Protein AF-0000000086695865 (afdb_homodimer)

Solvent-accessible surface area (backbone atoms only — not comparable to full-atom values): 10528 Å² total; per-residue (Å²): 129,73,59,60,43,76,74,34,72,34,52,22,27,66,36,76,32,46,61,89,58,38,18,45,33,31,34,35,37,28,64,86,77,70,44,40,31,42,37,26,24,34,70,85,82,55,47,76,77,41,79,44,76,54,49,65,85,55,58,77,39,72,76,44,74,34,32,34,35,36,54,62,100,72,42,30,40,33,38,40,31,80,35,53,64,40,31,50,55,43,47,53,47,52,55,59,67,43,106,130,73,58,60,42,76,76,34,70,34,52,23,28,64,36,76,30,48,62,90,57,40,18,46,32,31,35,34,36,28,65,87,76,69,43,39,30,42,39,26,23,35,72,86,81,55,46,74,76,42,79,45,75,54,49,67,85,54,57,78,38,72,78,44,74,34,33,34,36,36,54,62,100,74,39,30,40,33,38,40,30,81,34,53,66,39,31,50,53,42,47,53,47,52,55,59,66,42,107

Radius of gyration: 18.57 Å; Cα contacts (8 Å, |Δi|>4): 453; chains: 2; bounding box: 33×60×41 Å

Organism: Caligus rogercresseyi (NCBI:txid217165)

pLDDT: mean 90.99, std 7.27, range [54.03, 98.0]

Foldseek 3Di:
DPPDDDPDDDDDDDDDDDPVFAWDWDWDADPVVRWIWIWTATPPPRDTPDTGTQELPWDWDPPDLQKIWTDDPPDIDIGGHPDSVVSVVVVVVSVVSND/DPPDDDPDDDDDDDDDDDPVFAWDWDWDADPVVRWIWIWTATPPPRDTPDTGTQELPWDWDPPDLQKIWTDDPPDIDIGGHPDSVVSVVVVVVSVVSND

Structure (mmCIF, N/CA/C/O backbone):
data_AF-0000000086695865-model_v1
#
loop_
_entity.id
_entity.type
_entity.pdbx_description
1 polymer 'WH1 domain-containing protein'
#
loop_
_atom_site.group_PDB
_atom_site.id
_atom_site.type_symbol
_atom_site.label_atom_id
_atom_site.label_alt_id
_atom_site.label_comp_id
_atom_site.label_asym_id
_atom_site.label_entity_id
_atom_site.label_seq_id
_atom_site.pdbx_PDB_ins_code
_atom_site.Cartn_x
_atom_site.Cartn_y
_atom_site.Cartn_z
_atom_site.occupancy
_atom_site.B_iso_or_equiv
_atom_site.auth_seq_id
_atom_site.auth_comp_id
_atom_site.auth_asym_id
_atom_site.auth_atom_id
_atom_site.pdbx_PDB_model_num
ATOM 1 N N . LYS A 1 1 ? -4.125 27.969 23.422 1 54.03 1 LYS A N 1
ATOM 2 C CA . LYS A 1 1 ? -4.355 27.406 22.094 1 54.03 1 LYS A CA 1
ATOM 3 C C . LYS A 1 1 ? -3.471 26.188 21.859 1 54.03 1 LYS A C 1
ATOM 5 O O . LYS A 1 1 ? -2.299 26.172 22.234 1 54.03 1 LYS A O 1
ATOM 10 N N . ARG A 1 2 ? -4 24.984 21.484 1 77.19 2 ARG A N 1
ATOM 11 C CA . ARG A 1 2 ? -3.16 23.797 21.359 1 77.19 2 ARG A CA 1
ATOM 12 C C . ARG A 1 2 ? -2.111 24 20.266 1 77.19 2 ARG A C 1
ATOM 14 O O . ARG A 1 2 ? -2.424 24.469 19.172 1 77.19 2 ARG A O 1
ATOM 21 N N . PRO A 1 3 ? -1.003 23.844 20.625 1 89.75 3 PRO A N 1
ATOM 22 C CA . PRO A 1 3 ? 0.062 24.125 19.656 1 89.75 3 PRO A CA 1
ATOM 23 C C . PRO A 1 3 ? -0.103 23.328 18.359 1 89.75 3 PRO A C 1
ATOM 25 O O . PRO A 1 3 ? 0.404 23.734 17.312 1 89.75 3 PRO A O 1
ATOM 28 N N . GLU A 1 4 ? -0.875 22.297 18.422 1 93.12 4 GLU A N 1
ATOM 29 C CA . GLU A 1 4 ? -1.063 21.5 17.219 1 93.12 4 GLU A CA 1
ATOM 30 C C . GLU A 1 4 ? -2.543 21.375 16.859 1 93.12 4 GLU A C 1
ATOM 32 O O . GLU A 1 4 ? -3.369 21.094 17.734 1 93.12 4 GLU A O 1
ATOM 37 N N . GLN A 1 5 ? -2.898 21.703 15.594 1 96.06 5 GLN A N 1
ATOM 38 C CA . GLN A 1 5 ? -4.277 21.641 15.125 1 96.06 5 GLN A CA 1
ATOM 39 C C . GLN A 1 5 ? -4.406 20.75 13.898 1 96.06 5 GLN A C 1
ATOM 41 O O . GLN A 1 5 ? -3.572 20.812 12.992 1 96.06 5 GLN A O 1
ATOM 46 N N . SER A 1 6 ? -5.453 19.906 13.914 1 97 6 SER A N 1
ATOM 47 C CA . SER A 1 6 ? -5.777 19.125 12.719 1 97 6 SER A CA 1
ATOM 48 C C . SER A 1 6 ? -6.367 20.016 11.633 1 97 6 SER A C 1
ATOM 50 O O . SER A 1 6 ? -7.363 20.703 11.852 1 97 6 SER A O 1
ATOM 52 N N . ILE A 1 7 ? -5.793 19.953 10.477 1 97.25 7 ILE A N 1
ATOM 53 C CA . ILE A 1 7 ? -6.27 20.844 9.414 1 97.25 7 ILE A CA 1
ATOM 54 C C . ILE A 1 7 ? -6.988 20.031 8.344 1 97.25 7 ILE A C 1
ATOM 56 O O . ILE A 1 7 ? -7.613 20.594 7.441 1 97.25 7 ILE A O 1
ATOM 60 N N . ALA A 1 8 ? -6.844 18.75 8.344 1 97.69 8 ALA A N 1
ATOM 61 C CA . ALA A 1 8 ? -7.582 17.828 7.473 1 97.69 8 ALA A CA 1
ATOM 62 C C . ALA A 1 8 ? -7.668 16.438 8.094 1 97.69 8 ALA A C 1
ATOM 64 O O . ALA A 1 8 ? -6.785 16.047 8.859 1 97.69 8 ALA A O 1
ATOM 65 N N . SER A 1 9 ? -8.711 15.812 7.785 1 96.81 9 SER A N 1
ATOM 66 C CA . SER A 1 9 ? -8.945 14.453 8.258 1 96.81 9 SER A CA 1
ATOM 67 C C . SER A 1 9 ? -9.68 13.625 7.207 1 96.81 9 SER A C 1
ATOM 69 O O . SER A 1 9 ? -10.547 14.141 6.5 1 96.81 9 SER A O 1
ATOM 71 N N . ALA A 1 10 ? -9.273 12.383 7.168 1 96.5 10 ALA A N 1
ATOM 72 C CA . ALA A 1 10 ? -9.922 11.477 6.23 1 96.5 10 ALA A CA 1
ATOM 73 C C . ALA A 1 10 ? -9.797 10.031 6.688 1 96.5 10 ALA A C 1
ATOM 75 O O . ALA A 1 10 ? -8.953 9.711 7.531 1 96.5 10 ALA A O 1
ATOM 76 N N . ARG A 1 11 ? -10.711 9.234 6.156 1 92.69 11 ARG A N 1
ATOM 77 C CA . ARG A 1 11 ? -10.594 7.793 6.359 1 92.69 11 ARG A CA 1
ATOM 78 C C . ARG A 1 11 ? -9.797 7.145 5.238 1 92.69 11 ARG A C 1
ATOM 80 O O . ARG A 1 11 ? -10.078 7.363 4.059 1 92.69 11 ARG A O 1
ATOM 87 N N . ALA A 1 12 ? -8.727 6.34 5.676 1 93.75 12 ALA A N 1
ATOM 88 C CA . ALA A 1 12 ? -7.891 5.695 4.664 1 93.75 12 ALA A CA 1
ATOM 89 C C . ALA A 1 12 ? -7.215 4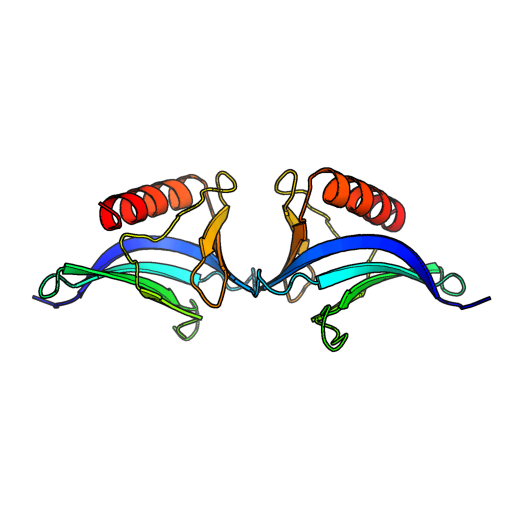.445 5.227 1 93.75 12 ALA A C 1
ATOM 91 O O . ALA A 1 12 ? -6.992 4.344 6.434 1 93.75 12 ALA A O 1
ATOM 92 N N . SER A 1 13 ? -6.965 3.42 4.348 1 91.31 13 SER A N 1
ATOM 93 C CA . SER A 1 13 ? -5.992 2.377 4.66 1 91.31 13 SER A CA 1
ATOM 94 C C . SER A 1 13 ? -4.566 2.875 4.465 1 91.31 13 SER A C 1
ATOM 96 O O . SER A 1 13 ? -4.266 3.541 3.471 1 91.31 13 SER A O 1
ATOM 98 N N . VAL A 1 14 ? -3.834 2.617 5.461 1 92 14 VAL A N 1
ATOM 99 C CA . VAL A 1 14 ? -2.461 3.109 5.434 1 92 14 VAL A CA 1
ATOM 100 C C . VAL A 1 14 ? -1.512 1.973 5.059 1 92 14 VAL A C 1
ATOM 102 O O . VAL A 1 14 ? -1.604 0.872 5.605 1 92 14 VAL A O 1
ATOM 105 N N . MET A 1 15 ? -0.659 2.316 4.059 1 89.12 15 MET A N 1
ATOM 106 C CA . MET A 1 15 ? 0.371 1.379 3.621 1 89.12 15 MET A CA 1
ATOM 107 C C . MET A 1 15 ? 1.763 1.979 3.795 1 89.12 15 MET A C 1
ATOM 109 O O . MET A 1 15 ? 1.969 3.164 3.533 1 89.12 15 MET A O 1
ATOM 113 N N . VAL A 1 16 ? 2.592 1.173 4.43 1 88.25 16 VAL A N 1
ATOM 114 C CA . VAL A 1 16 ? 4 1.543 4.527 1 88.25 16 VAL A CA 1
ATOM 115 C C . VAL A 1 16 ? 4.871 0.431 3.945 1 88.25 16 VAL A C 1
ATOM 117 O O . VAL A 1 16 ? 4.777 -0.724 4.367 1 88.25 16 VAL A O 1
ATOM 120 N N . TYR A 1 17 ? 5.629 0.804 2.947 1 86.38 17 TYR A N 1
ATOM 121 C CA . TYR A 1 17 ? 6.395 -0.254 2.297 1 86.38 17 TYR A CA 1
ATOM 122 C C . TYR A 1 17 ? 7.711 0.281 1.75 1 86.38 17 TYR A C 1
ATOM 124 O O . TYR A 1 17 ? 7.902 1.496 1.653 1 86.38 17 TYR A O 1
ATOM 132 N N . ASP A 1 18 ? 8.625 -0.613 1.563 1 80.75 18 ASP A N 1
ATOM 133 C CA . ASP A 1 18 ? 9.945 -0.279 1.034 1 80.75 18 ASP A CA 1
ATOM 134 C C . ASP A 1 18 ? 9.938 -0.269 -0.492 1 80.75 18 ASP A C 1
ATOM 136 O O . ASP A 1 18 ? 9.664 -1.294 -1.124 1 80.75 18 ASP A O 1
ATOM 140 N N . ASP A 1 19 ? 10.227 0.97 -1.047 1 71.81 19 ASP A N 1
ATOM 141 C CA . ASP A 1 19 ? 10.242 1.032 -2.506 1 71.81 19 ASP A CA 1
ATOM 142 C C . ASP A 1 19 ? 11.633 0.714 -3.053 1 71.81 19 ASP A C 1
ATOM 144 O O . ASP A 1 19 ? 11.773 0.324 -4.211 1 71.81 19 ASP A O 1
ATOM 148 N N . LEU A 1 20 ? 12.562 1.004 -2.242 1 70.5 20 LEU A N 1
ATOM 149 C CA . LEU A 1 20 ? 13.938 0.824 -2.705 1 70.5 20 LEU A CA 1
ATOM 150 C C . LEU A 1 20 ? 14.266 -0.657 -2.869 1 70.5 20 LEU A C 1
ATOM 152 O O . LEU A 1 20 ? 15.141 -1.019 -3.654 1 70.5 20 LEU A O 1
ATOM 156 N N . ASN A 1 21 ? 13.469 -1.347 -2.111 1 74.44 21 ASN A N 1
ATOM 157 C CA . ASN A 1 21 ? 13.734 -2.775 -2.225 1 74.44 21 ASN A CA 1
ATOM 158 C C . ASN A 1 21 ? 12.547 -3.523 -2.822 1 74.44 21 ASN A C 1
ATOM 160 O O . ASN A 1 21 ? 11.875 -4.293 -2.129 1 74.44 21 ASN A O 1
ATOM 164 N N . ARG A 1 22 ? 12.422 -3.133 -4.082 1 72.81 22 ARG A N 1
ATOM 165 C CA . ARG A 1 22 ? 11.367 -3.875 -4.77 1 72.81 22 ARG A CA 1
ATOM 166 C C . ARG A 1 22 ? 11.641 -5.375 -4.719 1 72.81 22 ARG A C 1
ATOM 168 O O . ARG A 1 22 ? 12.789 -5.805 -4.629 1 72.81 22 ARG A O 1
ATOM 175 N N . LYS A 1 23 ? 10.492 -6.102 -4.754 1 81.12 23 LYS A N 1
ATOM 176 C CA . LYS A 1 23 ? 10.539 -7.555 -4.633 1 81.12 23 LYS A CA 1
ATOM 177 C C . LYS A 1 23 ? 10.32 -8.227 -5.988 1 81.12 23 LYS A C 1
ATOM 179 O O . LYS A 1 23 ? 9.727 -7.633 -6.891 1 81.12 23 LYS A O 1
ATOM 184 N N . TRP A 1 24 ? 10.875 -9.414 -6.082 1 90.75 24 TRP A N 1
ATOM 185 C CA . TRP A 1 24 ? 10.406 -10.289 -7.148 1 90.75 24 TRP A CA 1
ATOM 186 C C . TRP A 1 24 ? 9.133 -11.023 -6.727 1 90.75 24 TRP A C 1
ATOM 188 O O . TRP A 1 24 ? 9.109 -11.68 -5.68 1 90.75 24 TRP A O 1
ATOM 198 N N . VAL A 1 25 ? 8.117 -10.789 -7.484 1 97.25 25 VAL A N 1
ATOM 199 C CA . VAL A 1 25 ? 6.867 -11.484 -7.199 1 97.25 25 VAL A CA 1
ATOM 200 C C . VAL A 1 25 ? 6.586 -12.516 -8.289 1 97.25 25 VAL A C 1
ATOM 202 O O . VAL A 1 25 ? 6.766 -12.242 -9.477 1 97.25 25 VAL A O 1
ATOM 205 N N . HIS A 1 26 ? 6.219 -13.711 -7.793 1 97.25 26 HIS A N 1
ATOM 206 C CA . HIS A 1 26 ? 5.934 -14.82 -8.695 1 97.25 26 HIS A CA 1
ATOM 207 C C . HIS A 1 26 ? 4.535 -15.383 -8.461 1 97.25 26 HIS A C 1
ATOM 209 O O . HIS A 1 26 ? 4.008 -15.289 -7.348 1 97.25 26 HIS A O 1
ATOM 215 N N . ILE A 1 27 ? 4.055 -15.844 -9.547 1 98 27 ILE A N 1
ATOM 216 C CA . ILE A 1 27 ? 2.918 -16.75 -9.422 1 98 27 ILE A CA 1
ATOM 217 C C . ILE A 1 27 ? 3.377 -18.188 -9.664 1 98 27 ILE A C 1
ATOM 219 O O . ILE A 1 27 ? 3.939 -18.5 -10.719 1 98 27 ILE A O 1
ATOM 223 N N . TYR A 1 28 ? 3.121 -19 -8.641 1 97.69 28 TYR A N 1
ATOM 224 C CA . TYR A 1 28 ? 3.51 -20.406 -8.758 1 97.69 28 TYR A CA 1
ATOM 225 C C . TYR A 1 28 ? 2.291 -21.297 -8.969 1 97.69 28 TYR A C 1
ATOM 227 O O . TYR A 1 28 ? 1.242 -21.078 -8.359 1 97.69 28 TYR A O 1
ATOM 235 N N . HIS A 1 29 ? 2.473 -22.297 -9.797 1 97.5 29 HIS A N 1
ATOM 236 C CA . HIS A 1 29 ? 1.479 -23.328 -10.039 1 97.5 29 HIS A CA 1
ATOM 237 C C . HIS A 1 29 ? 1.969 -24.688 -9.547 1 97.5 29 HIS A C 1
ATOM 239 O O . HIS A 1 29 ? 3.068 -25.125 -9.898 1 97.5 29 HIS A O 1
ATOM 245 N N . HIS A 1 30 ? 1.219 -25.25 -8.695 1 96.69 30 HIS A N 1
ATOM 246 C CA . HIS A 1 30 ? 1.44 -26.625 -8.281 1 96.69 30 HIS A CA 1
ATOM 247 C C . HIS A 1 30 ? 0.597 -27.594 -9.109 1 96.69 30 HIS A C 1
ATOM 249 O O . HIS A 1 30 ? -0.587 -27.781 -8.828 1 96.69 30 HIS A O 1
ATOM 255 N N . SER A 1 31 ? 1.232 -28.266 -9.914 1 93.81 31 SER A N 1
ATOM 256 C CA . SER A 1 31 ? 0.531 -29.047 -10.938 1 93.81 31 SER A CA 1
ATOM 257 C C . SER A 1 31 ? -0.188 -30.25 -10.328 1 93.81 31 SER A C 1
ATOM 259 O O . SER A 1 31 ? -1.285 -30.594 -10.758 1 93.81 31 SER A O 1
ATOM 261 N N . LEU A 1 32 ? 0.42 -30.844 -9.359 1 93.94 32 LEU A N 1
ATOM 262 C CA . LEU A 1 32 ? -0.178 -32.031 -8.758 1 93.94 32 LEU A CA 1
ATOM 263 C C . LEU A 1 32 ? -1.528 -31.719 -8.133 1 93.94 32 LEU A C 1
ATOM 265 O O . LEU A 1 32 ? -2.498 -32.469 -8.312 1 93.94 32 LEU A O 1
ATOM 269 N N . ASN A 1 33 ? -1.603 -30.688 -7.457 1 93.75 33 ASN A N 1
ATOM 270 C CA . ASN A 1 33 ? -2.832 -30.297 -6.773 1 93.75 33 ASN A CA 1
ATOM 271 C C . ASN A 1 33 ? -3.605 -29.25 -7.566 1 93.75 33 ASN A C 1
ATOM 273 O O . ASN A 1 33 ? -4.719 -28.875 -7.195 1 93.75 33 ASN A O 1
ATOM 277 N N . ASN A 1 34 ? -3.049 -28.797 -8.641 1 94.12 34 ASN A N 1
ATOM 278 C CA . ASN A 1 34 ? -3.617 -27.734 -9.469 1 94.12 34 ASN A CA 1
ATOM 279 C C . ASN A 1 34 ? -3.969 -26.5 -8.633 1 94.12 34 ASN A C 1
ATOM 281 O O . ASN A 1 34 ? -5.094 -26 -8.695 1 94.12 34 ASN A O 1
ATOM 285 N N . THR A 1 35 ? -2.986 -26.109 -7.789 1 96 35 THR A N 1
ATOM 286 C CA . THR A 1 35 ? -3.164 -24.938 -6.945 1 96 35 THR A CA 1
ATOM 287 C C . THR A 1 35 ? -2.184 -23.828 -7.336 1 96 35 THR A C 1
ATOM 289 O O . THR A 1 35 ? -1.178 -24.094 -8 1 96 35 THR A O 1
ATOM 292 N N . PHE A 1 36 ? -2.512 -22.609 -6.988 1 96.94 36 PHE A N 1
ATOM 293 C CA . PHE A 1 36 ? -1.7 -21.438 -7.32 1 96.94 36 PHE A CA 1
ATOM 294 C C . PHE A 1 36 ? -1.427 -20.594 -6.082 1 96.94 36 PHE A C 1
ATOM 296 O O . PHE A 1 36 ? -2.244 -20.562 -5.16 1 96.94 36 PHE A O 1
ATOM 303 N N . ARG A 1 37 ? -0.282 -19.953 -6.09 1 96.88 37 ARG A N 1
ATOM 304 C CA . ARG A 1 37 ? 0.012 -19.016 -5.008 1 96.88 37 ARG A CA 1
ATOM 305 C C . ARG A 1 37 ? 0.879 -17.859 -5.504 1 96.88 37 ARG A C 1
ATOM 307 O O . ARG A 1 37 ? 1.596 -18 -6.496 1 96.88 37 ARG A O 1
ATOM 314 N N . VAL A 1 38 ? 0.774 -16.734 -4.836 1 97.19 38 VAL A N 1
ATOM 315 C CA . VAL A 1 38 ? 1.648 -15.586 -5.059 1 97.19 38 VAL A CA 1
ATOM 316 C C . VAL A 1 38 ? 2.77 -15.578 -4.02 1 97.19 38 VAL A C 1
ATOM 318 O O . VAL A 1 38 ? 2.512 -15.68 -2.818 1 97.19 38 VAL A O 1
ATOM 321 N N . VAL A 1 39 ? 4.02 -15.523 -4.555 1 96.75 39 VAL A N 1
ATOM 322 C CA . VAL A 1 39 ? 5.172 -15.438 -3.666 1 96.75 39 VAL A CA 1
ATOM 323 C C . VAL A 1 39 ? 6.023 -14.227 -4.035 1 96.75 39 VAL A C 1
ATOM 325 O O . VAL A 1 39 ? 6.395 -14.055 -5.199 1 96.75 39 VAL A O 1
ATOM 328 N N . GLY A 1 40 ? 6.211 -13.383 -3.074 1 95.62 40 GLY A N 1
ATOM 329 C CA . GLY A 1 40 ? 7.117 -12.258 -3.225 1 95.62 40 GLY A CA 1
ATOM 330 C C . GLY A 1 40 ? 8.359 -12.367 -2.359 1 95.62 40 GLY A C 1
ATOM 331 O O . GLY A 1 40 ? 8.273 -12.734 -1.186 1 95.62 40 GLY A O 1
ATOM 332 N N . ARG A 1 41 ? 9.57 -12.109 -2.949 1 93.81 41 ARG A N 1
ATOM 333 C CA . ARG A 1 41 ? 10.836 -12.227 -2.242 1 93.81 41 ARG A CA 1
ATOM 334 C C . ARG A 1 41 ? 11.672 -10.961 -2.418 1 93.81 41 ARG A C 1
ATOM 336 O O . ARG A 1 41 ? 11.672 -10.352 -3.488 1 93.81 41 ARG A O 1
ATOM 343 N N . LYS A 1 42 ? 12.375 -10.641 -1.307 1 89.31 42 LYS A N 1
ATOM 344 C CA . LYS A 1 42 ? 13.336 -9.547 -1.402 1 89.31 42 LYS A CA 1
ATOM 345 C C . LYS A 1 42 ? 14.484 -9.906 -2.342 1 89.31 42 LYS A C 1
ATOM 347 O O . LYS A 1 42 ? 14.859 -11.078 -2.451 1 89.31 42 LYS A O 1
ATOM 352 N N . LEU A 1 43 ? 14.977 -8.875 -2.971 1 85 43 LEU A N 1
ATOM 353 C CA . LEU A 1 43 ? 16.078 -9.102 -3.914 1 85 43 LEU A CA 1
ATOM 354 C C . LEU A 1 43 ? 17.359 -9.469 -3.182 1 85 43 LEU A C 1
ATOM 356 O O . LEU A 1 43 ? 18.109 -10.336 -3.629 1 85 43 LEU A O 1
ATOM 360 N N . HIS A 1 44 ? 17.594 -8.922 -2.08 1 83.75 44 HIS A N 1
ATOM 361 C CA . HIS A 1 44 ? 18.875 -9.039 -1.407 1 83.75 44 HIS A CA 1
ATOM 362 C C . HIS A 1 44 ? 19 -10.383 -0.693 1 83.75 44 HIS A C 1
ATOM 364 O O . HIS A 1 44 ? 19.969 -11.125 -0.925 1 83.75 44 HIS A O 1
ATOM 370 N N . ASP A 1 45 ? 18.141 -10.773 0.188 1 87.5 45 ASP A N 1
ATOM 371 C CA . ASP A 1 45 ? 18.312 -11.969 1.014 1 87.5 45 ASP A CA 1
ATOM 372 C C . ASP A 1 45 ? 17.281 -13.031 0.663 1 87.5 45 ASP A C 1
ATOM 374 O O . ASP A 1 45 ? 17.203 -14.078 1.307 1 87.5 45 ASP A O 1
ATOM 378 N N . HIS A 1 46 ? 16.359 -12.711 -0.249 1 87.31 46 HIS A N 1
ATOM 379 C CA . HIS A 1 46 ? 15.344 -13.641 -0.748 1 87.31 46 HIS A CA 1
ATOM 380 C C . HIS A 1 46 ? 14.32 -13.969 0.331 1 87.31 46 HIS A C 1
ATOM 382 O O . HIS A 1 46 ? 13.695 -15.031 0.297 1 87.31 46 HIS A O 1
ATOM 388 N N . GLU A 1 47 ? 14.281 -13.047 1.274 1 90.44 47 GLU A N 1
ATOM 389 C CA . GLU A 1 47 ? 13.234 -13.211 2.281 1 90.44 47 GLU A CA 1
ATOM 390 C C . GLU A 1 47 ? 11.844 -13.141 1.651 1 90.44 47 GLU A C 1
ATOM 392 O O . GLU A 1 47 ? 11.578 -12.266 0.829 1 90.44 47 GLU A O 1
ATOM 397 N N . VAL A 1 48 ? 11.031 -14.117 2.125 1 92.62 48 VAL A N 1
ATOM 398 C CA . VAL A 1 48 ? 9.656 -14.125 1.635 1 92.62 48 VAL A CA 1
ATOM 399 C C . VAL A 1 48 ? 8.859 -13.016 2.309 1 92.62 48 VAL A C 1
ATOM 401 O O . VAL A 1 48 ? 8.828 -12.922 3.539 1 92.62 48 VAL A O 1
ATOM 404 N N . VAL A 1 49 ? 8.227 -12.195 1.461 1 89.88 49 VAL A N 1
ATOM 405 C CA . VAL A 1 49 ? 7.461 -11.086 2.018 1 89.88 49 VAL A CA 1
ATOM 406 C C . VAL A 1 49 ? 5.965 -11.375 1.914 1 89.88 49 VAL A C 1
ATOM 408 O O . VAL A 1 49 ? 5.168 -10.867 2.705 1 89.88 49 VAL A O 1
ATOM 411 N N . ILE A 1 50 ? 5.648 -12.133 0.932 1 92.81 50 ILE A N 1
ATOM 412 C CA . ILE A 1 50 ? 4.266 -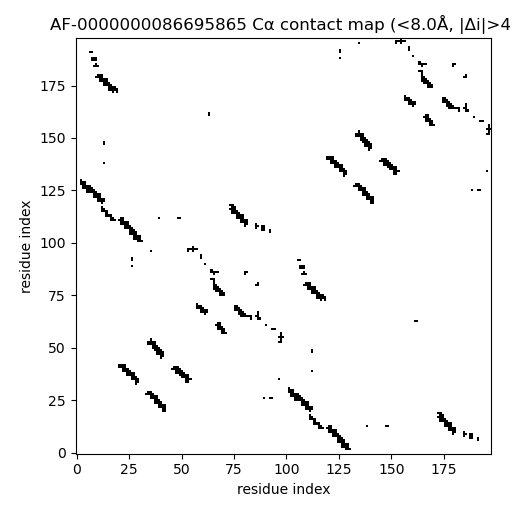12.586 0.806 1 92.81 50 ILE A CA 1
ATOM 413 C C . ILE A 1 50 ? 4.238 -14.016 0.28 1 92.81 50 ILE A C 1
ATOM 415 O O . ILE A 1 50 ? 5.082 -14.406 -0.534 1 92.81 50 ILE A O 1
ATOM 419 N N . ASN A 1 51 ? 3.418 -14.781 0.833 1 93.88 51 ASN A N 1
ATOM 420 C CA . ASN A 1 51 ? 3.078 -16.141 0.418 1 93.88 51 ASN A CA 1
ATOM 421 C C . ASN A 1 51 ? 1.598 -16.438 0.641 1 93.88 51 ASN A C 1
ATOM 423 O O . ASN A 1 51 ? 1.193 -16.797 1.746 1 93.88 51 ASN A O 1
ATOM 427 N N . CYS A 1 52 ? 0.861 -16.25 -0.463 1 93.25 52 CYS A N 1
ATOM 428 C CA . CYS A 1 52 ? -0.582 -16.375 -0.297 1 93.25 52 CYS A CA 1
ATOM 429 C C . CYS A 1 52 ? -1.182 -17.234 -1.403 1 93.25 52 CYS A C 1
ATOM 431 O O . CYS A 1 52 ? -0.744 -17.172 -2.555 1 93.25 52 CYS A O 1
ATOM 433 N N . ALA A 1 53 ? -2.143 -18.016 -1.034 1 94.94 53 ALA A N 1
ATOM 434 C CA . ALA A 1 53 ? -2.852 -18.844 -2.008 1 94.94 53 ALA A CA 1
ATOM 435 C C . ALA A 1 53 ? -3.791 -18 -2.863 1 94.94 53 ALA A C 1
ATOM 437 O O . ALA A 1 53 ? -4.395 -17.047 -2.373 1 94.94 53 ALA A O 1
ATOM 438 N N . ILE A 1 54 ? -3.811 -18.422 -4.133 1 95.5 54 ILE A N 1
ATOM 439 C CA . ILE A 1 54 ? -4.812 -17.859 -5.027 1 95.5 54 ILE A CA 1
ATOM 440 C C . ILE A 1 54 ? -6.047 -18.75 -5.059 1 95.5 54 ILE A C 1
ATOM 442 O O . ILE A 1 54 ? -6.039 -19.812 -5.684 1 95.5 54 ILE A O 1
ATOM 446 N N . LEU A 1 55 ? -7.062 -18.281 -4.441 1 92.12 55 LEU A N 1
ATOM 447 C CA . LEU A 1 55 ? -8.312 -19.031 -4.406 1 92.12 55 LEU A CA 1
ATOM 448 C C . LEU A 1 55 ? -9.258 -18.562 -5.508 1 92.12 55 LEU A C 1
ATOM 450 O O . LEU A 1 55 ? -9.242 -17.391 -5.895 1 92.12 55 LEU A O 1
ATOM 454 N N . LYS A 1 56 ? -10.156 -19.406 -5.934 1 88.75 56 LYS A N 1
ATOM 455 C CA . LYS A 1 56 ? -11.047 -19.125 -7.055 1 88.75 56 LYS A CA 1
ATOM 456 C C . LYS A 1 56 ? -11.969 -17.953 -6.75 1 88.75 56 LYS A C 1
ATOM 458 O O . LYS A 1 56 ? -12.352 -17.203 -7.652 1 88.75 56 LYS A O 1
ATOM 463 N N . ALA A 1 57 ? -12.266 -17.719 -5.535 1 88.31 57 ALA A N 1
ATOM 464 C CA . ALA A 1 57 ? -13.195 -16.656 -5.172 1 88.31 57 ALA A CA 1
ATOM 465 C C . ALA A 1 57 ? -12.453 -15.344 -4.918 1 88.31 57 ALA A C 1
ATOM 467 O O . ALA A 1 57 ? -13.078 -14.328 -4.594 1 88.31 57 ALA A O 1
ATOM 468 N N . LEU A 1 58 ? -11.164 -15.391 -5.203 1 89.31 58 LEU A N 1
ATOM 469 C CA . LEU A 1 58 ? -10.344 -14.211 -4.973 1 89.31 58 LEU A CA 1
ATOM 470 C C . LEU A 1 58 ? -10.695 -13.102 -5.961 1 89.31 58 LEU A C 1
ATOM 472 O O . LEU A 1 58 ? -10.773 -13.344 -7.168 1 89.31 58 LEU A O 1
ATOM 476 N N . LYS A 1 59 ? -11.008 -11.93 -5.434 1 90.94 59 LYS A N 1
ATOM 477 C CA . LYS A 1 59 ? -11.273 -10.766 -6.277 1 90.94 59 LYS A CA 1
ATOM 478 C C . LYS A 1 59 ? -9.992 -9.977 -6.535 1 90.94 59 LYS A C 1
ATOM 480 O O . LYS A 1 59 ? -9.523 -9.234 -5.664 1 90.94 59 LYS A O 1
ATOM 485 N N . TYR A 1 60 ? -9.562 -10.07 -7.703 1 94.38 60 TYR A N 1
ATOM 486 C CA . TYR A 1 60 ? -8.375 -9.352 -8.141 1 94.38 60 TYR A CA 1
ATOM 487 C C . TYR A 1 60 ? -8.734 -8.023 -8.781 1 94.38 60 TYR A C 1
ATOM 489 O O . TYR A 1 60 ? -9.438 -7.984 -9.797 1 94.38 60 TYR A O 1
ATOM 497 N N . ASN A 1 61 ? -8.188 -6.965 -8.211 1 92.38 61 ASN A N 1
ATOM 498 C CA . ASN A 1 61 ? -8.531 -5.617 -8.656 1 92.38 61 ASN A CA 1
ATOM 499 C C . ASN A 1 61 ? -7.316 -4.898 -9.242 1 92.38 61 ASN A C 1
ATOM 501 O O . ASN A 1 61 ? -6.34 -4.645 -8.539 1 92.38 61 ASN A O 1
ATOM 505 N N . GLN A 1 62 ? -7.465 -4.605 -10.477 1 92.62 62 GLN A N 1
ATOM 506 C CA . GLN A 1 62 ? -6.449 -3.756 -11.094 1 92.62 62 GLN A CA 1
ATOM 507 C C . GLN A 1 62 ? -6.77 -2.277 -10.883 1 92.62 62 GLN A C 1
ATOM 509 O O . GLN A 1 62 ? -7.258 -1.608 -11.797 1 92.62 62 GLN A O 1
ATOM 514 N N . ALA A 1 63 ? -6.371 -1.823 -9.75 1 84.31 63 ALA A N 1
ATOM 515 C CA . ALA A 1 63 ? -6.797 -0.5 -9.297 1 84.31 63 ALA A CA 1
ATOM 516 C C . ALA A 1 63 ? -6.246 0.591 -10.211 1 84.31 63 ALA A C 1
ATOM 518 O O . ALA A 1 63 ? -6.934 1.57 -10.508 1 84.31 63 ALA A O 1
ATOM 519 N N . THR A 1 64 ? -4.973 0.55 -10.5 1 85.31 64 THR A N 1
ATOM 520 C CA . THR A 1 64 ? -4.332 1.407 -11.492 1 85.31 64 THR A CA 1
ATOM 521 C C . THR A 1 64 ? -3.539 0.575 -12.5 1 85.31 64 THR A C 1
ATOM 523 O O . THR A 1 64 ? -3.42 -0.643 -12.344 1 85.31 64 THR A O 1
ATOM 526 N N . PRO A 1 65 ? -3.02 1.236 -13.547 1 88.62 65 PRO A N 1
ATOM 527 C CA . PRO A 1 65 ? -2.242 0.49 -14.539 1 88.62 65 PRO A CA 1
ATOM 528 C C . PRO A 1 65 ? -1.022 -0.201 -13.93 1 88.62 65 PRO A C 1
ATOM 530 O O . PRO A 1 65 ? -0.514 -1.173 -14.5 1 88.62 65 PRO A O 1
ATOM 533 N N . THR A 1 66 ? -0.545 0.271 -12.742 1 90.19 66 THR A N 1
ATOM 534 C CA . THR A 1 66 ? 0.659 -0.337 -12.18 1 90.19 66 THR A CA 1
ATOM 535 C C . THR A 1 66 ? 0.416 -0.801 -10.75 1 90.19 66 THR A C 1
ATOM 537 O O . THR A 1 66 ? 1.335 -1.284 -10.086 1 90.19 66 THR A O 1
ATOM 540 N N . PHE A 1 67 ? -0.772 -0.59 -10.234 1 89.19 67 PHE A N 1
ATOM 541 C CA . PHE A 1 67 ? -1.087 -0.993 -8.867 1 89.19 67 PHE A CA 1
ATOM 542 C C . PHE A 1 67 ? -2.279 -1.941 -8.844 1 89.19 67 PHE A C 1
ATOM 544 O O . PHE A 1 67 ? -3.385 -1.567 -9.242 1 89.19 67 PHE A O 1
ATOM 551 N N . HIS A 1 68 ? -2.066 -3.174 -8.414 1 94.75 68 HIS A N 1
ATOM 552 C CA . HIS A 1 68 ? -3.105 -4.184 -8.25 1 94.75 68 HIS A CA 1
ATOM 553 C C . HIS A 1 68 ? -3.281 -4.57 -6.789 1 94.75 68 HIS A C 1
ATOM 555 O O . HIS A 1 68 ? -2.361 -4.402 -5.984 1 94.75 68 HIS A O 1
ATOM 561 N N . GLN A 1 69 ? -4.449 -5.031 -6.547 1 92.12 69 GLN A N 1
ATOM 562 C CA . GLN A 1 69 ? -4.695 -5.387 -5.152 1 92.12 69 GLN A CA 1
ATOM 563 C C . GLN A 1 69 ? -5.754 -6.477 -5.039 1 92.12 69 GLN A C 1
ATOM 565 O O . GLN A 1 69 ? -6.594 -6.629 -5.93 1 92.12 69 GLN A O 1
ATOM 570 N N . TRP A 1 70 ? -5.668 -7.289 -4.051 1 93.75 70 TRP A N 1
ATOM 571 C CA . TRP A 1 70 ? -6.695 -8.258 -3.676 1 93.75 70 TRP A CA 1
ATOM 572 C C . TRP A 1 70 ? -6.789 -8.391 -2.16 1 93.75 70 TRP A C 1
ATOM 574 O O . TRP A 1 70 ? -5.969 -7.832 -1.429 1 93.75 70 TRP A O 1
ATOM 584 N N . ARG A 1 71 ? -7.922 -9.023 -1.761 1 88.5 71 ARG A N 1
ATOM 585 C CA . ARG A 1 71 ? -8.125 -9.148 -0.322 1 88.5 71 ARG A CA 1
ATOM 586 C C . ARG A 1 71 ? -8.547 -10.57 0.051 1 88.5 71 ARG A C 1
ATOM 588 O O . ARG A 1 71 ? -9.148 -11.273 -0.758 1 88.5 71 ARG A O 1
ATOM 595 N N . ASP A 1 72 ? -7.984 -10.953 1.139 1 83.94 72 ASP A N 1
ATOM 596 C CA . ASP A 1 72 ? -8.602 -12.117 1.768 1 83.94 72 ASP A CA 1
ATOM 597 C C . ASP A 1 72 ? -9.352 -11.727 3.037 1 83.94 72 ASP A C 1
ATOM 599 O O . ASP A 1 72 ? -9.766 -10.57 3.188 1 83.94 72 ASP A O 1
ATOM 603 N N . ASN A 1 73 ? -9.75 -12.711 3.877 1 78.44 73 ASN A N 1
ATOM 604 C CA . ASN A 1 73 ? -10.586 -12.438 5.043 1 78.44 73 ASN A CA 1
ATOM 605 C C . ASN A 1 73 ? -9.852 -11.594 6.078 1 78.44 73 ASN A C 1
ATOM 607 O O . ASN A 1 73 ? -10.477 -10.984 6.941 1 78.44 73 ASN A O 1
ATOM 611 N N . LYS A 1 74 ? -8.539 -11.508 5.945 1 75.44 74 LYS A N 1
ATOM 612 C CA . LYS A 1 74 ? -7.754 -10.891 7.012 1 75.44 74 LYS A CA 1
ATOM 613 C C . LYS A 1 74 ? -7.059 -9.625 6.523 1 75.44 74 LYS A C 1
ATOM 615 O O . LYS A 1 74 ? -7.02 -8.617 7.23 1 75.44 74 LYS A O 1
ATOM 620 N N . GLN A 1 75 ? -6.496 -9.719 5.352 1 85.12 75 GLN A N 1
ATOM 621 C CA . GLN A 1 75 ? -5.59 -8.648 4.938 1 85.12 75 GLN A CA 1
ATOM 622 C C . GLN A 1 75 ? -5.777 -8.312 3.461 1 85.12 75 GLN A C 1
ATOM 624 O O . GLN A 1 75 ? -6.324 -9.117 2.701 1 85.12 75 GLN A O 1
ATOM 629 N N . VAL A 1 76 ? -5.449 -7.07 3.16 1 89.38 76 VAL A N 1
ATOM 630 C CA . VAL A 1 76 ? -5.375 -6.625 1.773 1 89.38 76 VAL A CA 1
ATOM 631 C C . VAL A 1 76 ? -3.928 -6.68 1.288 1 89.38 76 VAL A C 1
ATOM 633 O O . VAL A 1 76 ? -3.008 -6.312 2.021 1 89.38 76 VAL A O 1
ATOM 636 N N . TYR A 1 77 ? -3.803 -7.211 0.076 1 92.06 77 TYR A N 1
ATOM 637 C CA . TYR A 1 77 ? -2.498 -7.258 -0.572 1 92.06 77 TYR A CA 1
ATOM 638 C C . TYR A 1 77 ? -2.439 -6.297 -1.754 1 92.06 77 TYR A C 1
ATOM 640 O O . TYR A 1 77 ? -3.389 -6.207 -2.535 1 92.06 77 TYR A O 1
ATOM 648 N N . GLY A 1 78 ? -1.393 -5.637 -1.806 1 91.81 78 GLY A N 1
ATOM 649 C CA . GLY A 1 78 ? -1.162 -4.738 -2.926 1 91.81 78 GLY A CA 1
ATOM 650 C C . GLY A 1 78 ? 0.195 -4.93 -3.574 1 91.81 78 GLY A C 1
ATOM 651 O O . GLY A 1 78 ? 1.192 -5.156 -2.885 1 91.81 78 GLY A O 1
ATOM 652 N N . LEU A 1 79 ? 0.171 -4.848 -4.891 1 92.75 79 LEU A N 1
ATOM 653 C CA . LEU A 1 79 ? 1.4 -4.879 -5.676 1 92.75 79 LEU A CA 1
ATOM 654 C C . LEU A 1 79 ? 1.538 -3.613 -6.52 1 92.75 79 LEU A C 1
ATOM 656 O O . LEU A 1 79 ? 0.66 -3.303 -7.328 1 92.75 79 LEU A O 1
ATOM 660 N N . ASN A 1 80 ? 2.625 -2.908 -6.258 1 89.31 80 ASN A N 1
ATOM 661 C CA . ASN A 1 80 ? 2.986 -1.77 -7.094 1 89.31 80 ASN A CA 1
ATOM 662 C C . ASN A 1 80 ? 4.129 -2.115 -8.047 1 89.31 80 ASN A C 1
ATOM 664 O O . ASN A 1 80 ? 5.293 -2.125 -7.648 1 89.31 80 ASN A O 1
ATOM 668 N N . PHE A 1 81 ? 3.74 -2.283 -9.297 1 93 81 PHE A N 1
ATOM 669 C CA . PHE A 1 81 ? 4.68 -2.809 -10.281 1 93 81 PHE A CA 1
ATOM 670 C C . PHE A 1 81 ? 5.574 -1.698 -10.82 1 93 81 PHE A C 1
ATOM 672 O O . PHE A 1 81 ? 5.18 -0.531 -10.844 1 93 81 PHE A O 1
ATOM 679 N N . SER A 1 82 ? 6.691 -2.133 -11.352 1 90.31 82 SER A N 1
ATOM 680 C CA . SER A 1 82 ? 7.672 -1.183 -11.867 1 90.31 82 SER A CA 1
ATOM 681 C C . SER A 1 82 ? 7.258 -0.654 -13.234 1 90.31 82 SER A C 1
ATOM 683 O O . SER A 1 82 ? 7.762 0.379 -13.688 1 90.31 82 SER A O 1
ATOM 685 N N . SER A 1 83 ? 6.379 -1.395 -13.945 1 93 83 SER A N 1
ATOM 686 C CA . SER A 1 83 ? 5.93 -0.984 -15.273 1 93 83 SER A CA 1
ATOM 687 C C . SER A 1 83 ? 4.543 -1.538 -15.586 1 93 83 SER A C 1
ATOM 689 O O . SER A 1 83 ? 4.113 -2.523 -14.977 1 93 83 SER A O 1
ATOM 691 N N . LYS A 1 84 ? 3.959 -0.842 -16.578 1 93.81 84 LYS A N 1
ATOM 692 C CA . LYS A 1 84 ? 2.664 -1.327 -17.047 1 93.81 84 LYS A CA 1
ATOM 693 C C . LYS A 1 84 ? 2.785 -2.729 -17.641 1 93.81 84 LYS A C 1
ATOM 695 O O . LYS A 1 84 ? 1.899 -3.564 -17.453 1 93.81 84 LYS A O 1
ATOM 700 N N . ASP A 1 85 ? 3.869 -2.951 -18.266 1 96.62 85 ASP A N 1
ATOM 701 C CA . ASP A 1 85 ? 4.094 -4.258 -18.875 1 96.62 85 ASP A CA 1
ATOM 702 C C . ASP A 1 85 ? 4.148 -5.355 -17.812 1 96.62 85 ASP A C 1
ATOM 704 O O . ASP A 1 85 ? 3.51 -6.398 -17.969 1 96.62 85 ASP A O 1
ATOM 708 N N . ASP A 1 86 ? 4.871 -5.07 -16.797 1 96 86 ASP A N 1
ATOM 709 C CA . ASP A 1 86 ? 4.949 -6.027 -15.688 1 96 86 ASP A CA 1
ATOM 710 C C . ASP A 1 86 ? 3.566 -6.297 -15.102 1 96 86 ASP A C 1
ATOM 712 O O . ASP A 1 86 ? 3.213 -7.445 -14.836 1 96 86 ASP A O 1
ATOM 716 N N . ALA A 1 87 ? 2.854 -5.242 -14.961 1 96.56 87 ALA A N 1
ATOM 717 C CA . ALA A 1 87 ? 1.519 -5.348 -14.375 1 96.56 87 ALA A CA 1
ATOM 718 C C . ALA A 1 87 ? 0.605 -6.199 -15.258 1 96.56 87 ALA A C 1
ATOM 720 O O . ALA A 1 87 ? -0.138 -7.047 -14.758 1 96.56 87 ALA A O 1
ATOM 721 N N . GLU A 1 88 ? 0.708 -5.969 -16.516 1 97.25 88 GLU A N 1
ATOM 722 C CA . GLU A 1 88 ? -0.169 -6.66 -17.453 1 97.25 88 GLU A CA 1
ATOM 723 C C . GLU A 1 88 ? 0.159 -8.148 -17.516 1 97.25 88 GLU A C 1
ATOM 725 O O . GLU A 1 88 ? -0.743 -8.992 -17.547 1 97.25 88 GLU A O 1
ATOM 730 N N . VAL A 1 89 ? 1.393 -8.477 -17.562 1 96.88 89 VAL A N 1
ATOM 731 C CA . VAL A 1 89 ? 1.818 -9.875 -17.594 1 96.88 89 VAL A CA 1
ATOM 732 C C . VAL A 1 89 ? 1.353 -10.594 -16.344 1 96.88 89 VAL A C 1
ATOM 734 O O . VAL A 1 89 ? 0.837 -11.711 -16.406 1 96.88 89 VAL A O 1
ATOM 737 N N . PHE A 1 90 ? 1.506 -9.953 -15.242 1 97.94 90 PHE A N 1
ATOM 738 C CA . PHE A 1 90 ? 1.104 -10.539 -13.969 1 97.94 90 PHE A CA 1
ATOM 739 C C . PHE A 1 90 ? -0.408 -10.711 -13.906 1 97.94 90 PHE A C 1
ATOM 741 O O . PHE A 1 90 ? -0.898 -11.758 -13.469 1 97.94 90 PHE A O 1
ATOM 748 N N . ALA A 1 91 ? -1.094 -9.734 -14.32 1 97.62 91 ALA A N 1
ATOM 749 C CA . ALA A 1 91 ? -2.553 -9.781 -14.305 1 97.62 91 ALA A CA 1
ATOM 750 C C . ALA A 1 91 ? -3.072 -10.938 -15.156 1 97.62 91 ALA A C 1
ATOM 752 O O . ALA A 1 91 ? -3.998 -11.648 -14.758 1 97.62 91 ALA A O 1
ATOM 753 N N . ALA A 1 92 ? -2.494 -11.078 -16.266 1 97.94 92 ALA A N 1
ATOM 754 C CA . ALA A 1 92 ? -2.924 -12.148 -17.172 1 97.94 92 ALA A CA 1
ATOM 755 C C . ALA A 1 92 ? -2.773 -13.508 -16.5 1 97.94 92 ALA A C 1
ATOM 757 O O . ALA A 1 92 ? -3.689 -14.336 -16.562 1 97.94 92 ALA A O 1
ATOM 758 N N . ALA A 1 93 ? -1.661 -13.734 -15.898 1 97.81 93 ALA A N 1
ATOM 759 C CA . ALA A 1 93 ? -1.418 -15 -15.211 1 97.81 93 ALA A CA 1
ATOM 760 C C . ALA A 1 93 ? -2.359 -15.164 -14.023 1 97.81 93 ALA A C 1
ATOM 762 O O . ALA A 1 93 ? -2.875 -16.25 -13.773 1 97.81 93 ALA A O 1
ATOM 763 N N . MET A 1 94 ? -2.557 -14.086 -13.25 1 97.31 94 MET A N 1
ATOM 764 C CA . MET A 1 94 ? -3.453 -14.094 -12.102 1 97.31 94 MET A CA 1
ATOM 765 C C . MET A 1 94 ? -4.871 -14.461 -12.516 1 97.31 94 MET A C 1
ATOM 767 O O . MET A 1 94 ? -5.484 -15.352 -11.922 1 97.31 94 MET A O 1
ATOM 771 N N . LEU A 1 95 ? -5.312 -13.82 -13.57 1 96.19 95 LEU A N 1
ATOM 772 C CA . LEU A 1 95 ? -6.68 -14.047 -14.023 1 96.19 95 LEU A CA 1
ATOM 773 C C . LEU A 1 95 ? -6.844 -15.469 -14.555 1 96.19 95 LEU A C 1
ATOM 775 O O . LEU A 1 95 ? -7.895 -16.094 -14.367 1 96.19 95 LEU A O 1
ATOM 779 N N . ARG A 1 96 ? -5.855 -16 -15.188 1 95.56 96 ARG A N 1
ATOM 780 C CA . ARG A 1 96 ? -5.875 -17.375 -15.656 1 95.56 96 ARG A CA 1
ATOM 781 C C . ARG A 1 96 ? -5.949 -18.359 -14.484 1 95.56 96 ARG A C 1
ATOM 783 O O . ARG A 1 96 ? -6.629 -19.375 -14.562 1 95.56 96 ARG A O 1
ATOM 790 N N . SER A 1 97 ? -5.277 -18 -13.438 1 95.56 97 SER A N 1
ATOM 791 C CA . SER A 1 97 ? -5.23 -18.875 -12.266 1 95.56 97 SER A CA 1
ATOM 792 C C . SER A 1 97 ? -6.57 -18.891 -11.539 1 95.56 97 SER A C 1
ATOM 794 O O . SER A 1 97 ? -6.844 -19.797 -10.75 1 95.56 97 SER A O 1
ATOM 796 N N . LEU A 1 98 ? -7.352 -17.906 -11.773 1 94.38 98 LEU A N 1
ATOM 797 C CA . LEU A 1 98 ? -8.648 -17.797 -11.125 1 94.38 98 LEU A CA 1
ATOM 798 C C . LEU A 1 98 ? -9.727 -18.531 -11.914 1 94.38 98 LEU A C 1
ATOM 800 O O . LEU A 1 98 ? -10.844 -18.703 -11.438 1 94.38 98 LEU A O 1
ATOM 804 N N . GLU A 1 99 ? -9.492 -18.875 -13.086 1 89.31 99 GLU A N 1
ATOM 805 C CA . GLU A 1 99 ? -10.438 -19.609 -13.922 1 89.31 99 GLU A CA 1
ATOM 806 C C . GLU A 1 99 ? -10.484 -21.094 -13.516 1 89.31 99 GLU A C 1
ATOM 808 O O . GLU A 1 99 ? -11.555 -21.703 -13.523 1 89.31 99 GLU A O 1
ATOM 813 N N . LYS B 1 1 ? 9.992 -33.688 -12.555 1 54.09 1 LYS B N 1
ATOM 814 C CA . LYS B 1 1 ? 9.438 -32.344 -12.789 1 54.09 1 LYS B CA 1
ATOM 815 C C . LYS B 1 1 ? 9.07 -31.656 -11.484 1 54.09 1 LYS B C 1
ATOM 817 O O . LYS B 1 1 ? 8.539 -32.281 -10.57 1 54.09 1 LYS B O 1
ATOM 822 N N . ARG B 1 2 ? 9.57 -30.422 -11.18 1 77.12 2 ARG B N 1
ATOM 823 C CA . ARG B 1 2 ? 9.281 -29.797 -9.891 1 77.12 2 ARG B CA 1
ATOM 824 C C . ARG B 1 2 ? 7.785 -29.578 -9.711 1 77.12 2 ARG B C 1
ATOM 826 O O . ARG B 1 2 ? 7.105 -29.125 -10.625 1 77.12 2 ARG B O 1
ATOM 833 N N . PRO B 1 3 ? 7.34 -30.062 -8.734 1 90.06 3 PRO B N 1
ATOM 834 C CA . PRO B 1 3 ? 5.891 -29.984 -8.539 1 90.06 3 PRO B CA 1
ATOM 835 C C . PRO B 1 3 ? 5.371 -28.547 -8.617 1 90.06 3 PRO B C 1
ATOM 837 O O . PRO B 1 3 ? 4.195 -28.328 -8.906 1 90.06 3 PRO B O 1
ATOM 840 N N . GLU B 1 4 ? 6.258 -27.609 -8.445 1 93.25 4 GLU B N 1
ATOM 841 C CA . GLU B 1 4 ? 5.816 -26.219 -8.5 1 93.25 4 GLU B CA 1
ATOM 842 C C . GLU B 1 4 ? 6.598 -25.438 -9.547 1 93.25 4 GLU B C 1
ATOM 844 O O . GLU B 1 4 ? 7.824 -25.531 -9.617 1 93.25 4 GLU B O 1
ATOM 849 N N . GLN B 1 5 ? 5.855 -24.734 -10.461 1 96 5 GLN B N 1
ATOM 850 C CA . GLN B 1 5 ? 6.465 -23.953 -11.531 1 96 5 GLN B CA 1
ATOM 851 C C . GLN B 1 5 ? 6 -22.5 -11.484 1 96 5 GLN B C 1
ATOM 853 O O . GLN B 1 5 ? 4.816 -22.234 -11.273 1 96 5 GLN B O 1
ATOM 858 N N . SER B 1 6 ? 6.977 -21.578 -11.664 1 97.06 6 SER B N 1
ATOM 859 C CA . SER B 1 6 ? 6.629 -20.172 -11.812 1 97.06 6 SER B CA 1
ATOM 860 C C . SER B 1 6 ? 5.996 -19.906 -13.172 1 97.06 6 SER B C 1
ATOM 862 O O . SER B 1 6 ? 6.586 -20.203 -14.211 1 97.06 6 SER B O 1
ATOM 864 N N . ILE B 1 7 ? 4.844 -19.312 -13.164 1 97.31 7 ILE B N 1
ATOM 865 C CA . ILE B 1 7 ? 4.156 -19.109 -14.438 1 97.31 7 ILE B CA 1
ATOM 866 C C . ILE B 1 7 ? 4.164 -17.625 -14.789 1 97.31 7 ILE B C 1
ATOM 868 O O . ILE B 1 7 ? 3.781 -17.234 -15.898 1 97.31 7 ILE B O 1
ATOM 872 N N . ALA B 1 8 ? 4.473 -16.766 -13.883 1 97.69 8 ALA B N 1
ATOM 873 C CA . ALA B 1 8 ? 4.664 -15.336 -14.109 1 97.69 8 ALA B CA 1
ATOM 874 C C . ALA B 1 8 ? 5.582 -14.734 -13.055 1 97.69 8 ALA B C 1
ATOM 876 O O . ALA B 1 8 ? 5.645 -15.219 -11.922 1 97.69 8 ALA B O 1
ATOM 877 N N . SER B 1 9 ? 6.27 -13.766 -13.461 1 96.88 9 SER B N 1
ATOM 878 C CA . SER B 1 9 ? 7.176 -13.031 -12.586 1 96.88 9 SER B CA 1
ATOM 879 C C . SER B 1 9 ? 7.215 -11.547 -12.938 1 96.88 9 SER B C 1
ATOM 881 O O . SER B 1 9 ? 7.145 -11.188 -14.117 1 96.88 9 SER B O 1
ATOM 883 N N . ALA B 1 10 ? 7.316 -10.781 -11.898 1 96.56 10 ALA B N 1
ATOM 884 C CA . ALA B 1 10 ? 7.398 -9.344 -12.109 1 96.56 10 ALA B CA 1
ATOM 885 C C . ALA B 1 10 ? 8.086 -8.656 -10.93 1 96.56 10 ALA B C 1
ATOM 887 O O . ALA B 1 10 ? 8.203 -9.242 -9.844 1 96.56 10 ALA B O 1
ATOM 888 N N . ARG B 1 11 ?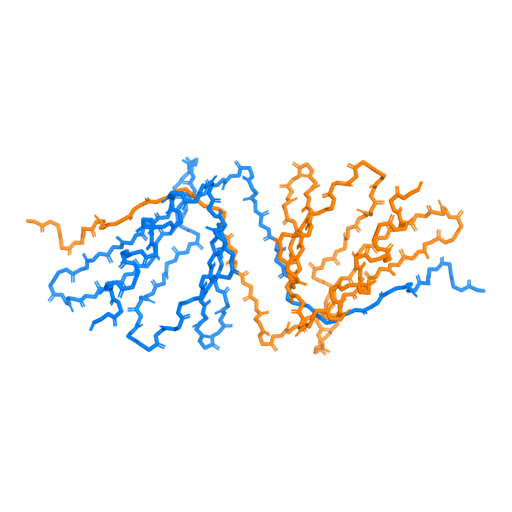 8.578 -7.453 -11.234 1 92.88 11 ARG B N 1
ATOM 889 C CA . ARG B 1 11 ? 9.094 -6.609 -10.164 1 92.88 11 ARG B CA 1
ATOM 890 C C . ARG B 1 11 ? 8.008 -5.691 -9.609 1 92.88 11 ARG B C 1
ATOM 892 O O . ARG B 1 11 ? 7.324 -5.008 -10.367 1 92.88 11 ARG B O 1
ATOM 899 N N . ALA B 1 12 ? 7.867 -5.754 -8.211 1 93.88 12 ALA B N 1
ATOM 900 C CA .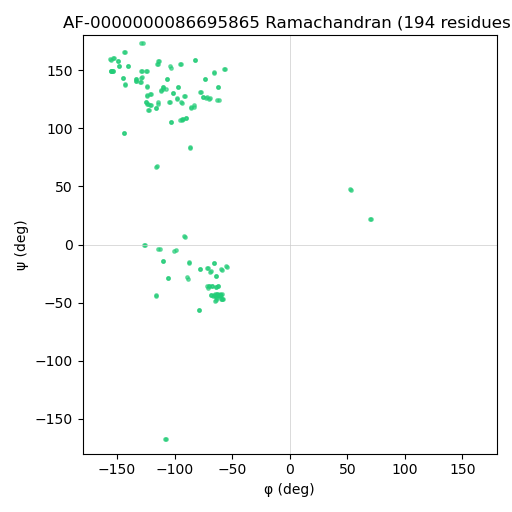 ALA B 1 12 ? 6.836 -4.926 -7.598 1 93.88 12 ALA B CA 1
ATOM 901 C C . ALA B 1 12 ? 7.172 -4.621 -6.141 1 93.88 12 ALA B C 1
ATOM 903 O O . ALA B 1 12 ? 7.875 -5.395 -5.484 1 93.88 12 ALA B O 1
ATOM 904 N N . SER B 1 13 ? 6.723 -3.414 -5.641 1 91.38 13 SER B N 1
ATOM 905 C CA . SER B 1 13 ? 6.629 -3.191 -4.199 1 91.38 13 SER B CA 1
ATOM 906 C C . SER B 1 13 ? 5.391 -3.867 -3.617 1 91.38 13 SER B C 1
ATOM 908 O O . SER B 1 13 ? 4.309 -3.801 -4.199 1 91.38 13 SER B O 1
ATOM 910 N N . VAL B 1 14 ? 5.672 -4.559 -2.586 1 92 14 VAL B N 1
ATOM 911 C CA . VAL B 1 14 ? 4.59 -5.32 -1.973 1 92 14 VAL B CA 1
ATOM 912 C C . VAL B 1 14 ? 4.07 -4.586 -0.741 1 92 14 VAL B C 1
ATOM 914 O O . VAL B 1 14 ? 4.855 -4.125 0.093 1 92 14 VAL B O 1
ATOM 917 N N . MET B 1 15 ? 2.709 -4.473 -0.74 1 89.06 15 MET B N 1
ATOM 918 C CA . MET B 1 15 ? 2.027 -3.865 0.399 1 89.06 15 MET B CA 1
ATOM 919 C C . MET B 1 15 ? 1.036 -4.84 1.025 1 89.06 15 MET B C 1
ATOM 921 O O . MET B 1 15 ? 0.345 -5.574 0.314 1 89.06 15 MET B O 1
ATOM 925 N N . VAL B 1 16 ? 1.192 -4.934 2.33 1 88.19 16 VAL B N 1
ATOM 926 C CA . VAL B 1 16 ? 0.211 -5.703 3.09 1 88.19 16 VAL B CA 1
ATOM 927 C C . VAL B 1 16 ? -0.41 -4.82 4.172 1 88.19 16 VAL B C 1
ATOM 929 O O . VAL B 1 16 ? 0.303 -4.254 5 1 88.19 16 VAL B O 1
ATOM 932 N N . TYR B 1 17 ? -1.712 -4.703 4.066 1 86.31 17 TYR B N 1
ATOM 933 C CA . TYR B 1 17 ? -2.324 -3.779 5.016 1 86.31 17 TYR B CA 1
ATOM 934 C C . TYR B 1 17 ? -3.738 -4.223 5.371 1 86.31 17 TYR B C 1
ATOM 936 O O . TYR B 1 17 ? -4.32 -5.074 4.695 1 86.31 17 TYR B O 1
ATOM 944 N N . ASP B 1 18 ? -4.176 -3.75 6.5 1 80.38 18 ASP B N 1
ATOM 945 C CA . ASP B 1 18 ? -5.516 -4.066 6.988 1 80.38 18 ASP B CA 1
ATOM 946 C C . ASP B 1 18 ? -6.551 -3.1 6.418 1 80.38 18 ASP B C 1
ATOM 948 O O . ASP B 1 18 ? -6.469 -1.891 6.641 1 80.38 18 ASP B O 1
ATOM 952 N N . ASP B 1 19 ? -7.535 -3.707 5.625 1 71 19 ASP B N 1
ATOM 953 C CA . ASP B 1 19 ? -8.562 -2.83 5.066 1 71 19 ASP B CA 1
ATOM 954 C C . ASP B 1 19 ? -9.734 -2.678 6.031 1 71 19 ASP B C 1
ATOM 956 O O . ASP B 1 19 ? -10.469 -1.689 5.973 1 71 19 ASP B O 1
ATOM 960 N N . LEU B 1 20 ? -9.914 -3.707 6.781 1 69.81 20 LEU B N 1
ATOM 961 C CA . LEU B 1 20 ? -11.078 -3.705 7.664 1 69.81 20 LEU B CA 1
ATOM 962 C C . LEU B 1 20 ? -10.922 -2.658 8.766 1 69.81 20 LEU B C 1
ATOM 964 O O . LEU B 1 20 ? -11.914 -2.174 9.305 1 69.81 20 LEU B O 1
ATOM 968 N N . ASN B 1 21 ? -9.664 -2.41 8.922 1 73.75 21 ASN B N 1
ATOM 969 C CA . ASN B 1 21 ? -9.461 -1.414 9.969 1 73.75 21 ASN B CA 1
ATOM 970 C C . ASN B 1 21 ? -8.844 -0.134 9.406 1 73.75 21 ASN B C 1
ATOM 972 O O . ASN B 1 21 ? -7.68 0.17 9.68 1 73.75 21 ASN B O 1
ATOM 976 N N . ARG B 1 22 ? -9.75 0.425 8.602 1 72.19 22 ARG B N 1
ATOM 977 C CA . ARG B 1 22 ? -9.289 1.722 8.109 1 72.19 22 ARG B CA 1
ATOM 978 C C . ARG B 1 22 ? -8.945 2.652 9.273 1 72.19 22 ARG B C 1
ATOM 980 O O . ARG B 1 22 ? -9.5 2.521 10.367 1 72.19 22 ARG B O 1
ATOM 987 N N . LYS B 1 23 ? -7.984 3.551 8.953 1 81.12 23 LYS B N 1
ATOM 988 C CA . LYS B 1 23 ? -7.465 4.484 9.945 1 81.12 23 LYS B CA 1
ATOM 989 C C . LYS B 1 23 ? -8.039 5.883 9.742 1 81.12 23 LYS B C 1
ATOM 991 O O . LYS B 1 23 ? -8.469 6.23 8.641 1 81.12 23 LYS B O 1
ATOM 996 N N . TRP B 1 24 ? -8.102 6.594 10.836 1 90.69 24 TRP B N 1
ATOM 997 C CA . TRP B 1 24 ? -8.25 8.039 10.695 1 90.69 24 TRP B CA 1
ATOM 998 C C . TRP B 1 24 ? -6.895 8.703 10.453 1 90.69 24 TRP B C 1
ATOM 1000 O O . TRP B 1 24 ? -5.961 8.516 11.242 1 90.69 24 TRP B O 1
ATOM 1010 N N . VAL B 1 25 ? -6.809 9.312 9.32 1 97.25 25 VAL B N 1
ATOM 1011 C CA . VAL B 1 25 ? -5.566 10.016 9.016 1 97.25 25 VAL B CA 1
ATOM 1012 C C . VAL B 1 25 ? -5.793 11.523 9.094 1 97.25 25 VAL B C 1
ATOM 1014 O O . VAL B 1 25 ? -6.809 12.031 8.609 1 97.25 25 VA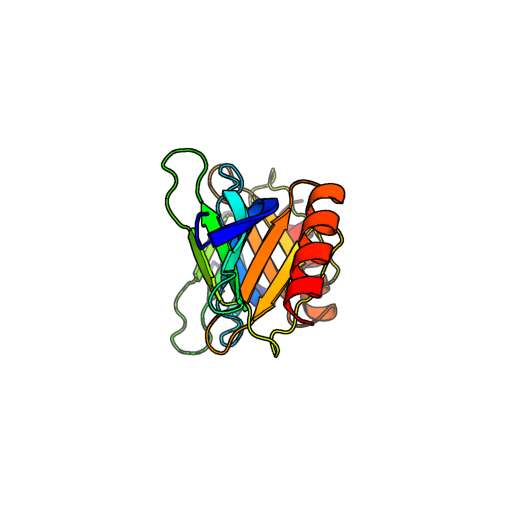L B O 1
ATOM 1017 N N . HIS B 1 26 ? -4.84 12.18 9.781 1 97.31 26 HIS B N 1
ATOM 1018 C CA . HIS B 1 26 ? -4.914 13.625 9.961 1 97.31 26 HIS B CA 1
ATOM 1019 C C . HIS B 1 26 ? -3.646 14.312 9.461 1 97.31 26 HIS B C 1
ATOM 1021 O O . HIS B 1 26 ? -2.572 13.703 9.445 1 97.31 26 HIS B O 1
ATOM 1027 N N . ILE B 1 27 ? -3.924 15.469 9.039 1 98 27 ILE B N 1
ATOM 1028 C CA . ILE B 1 27 ? -2.799 16.391 8.891 1 98 27 ILE B CA 1
ATOM 1029 C C . ILE B 1 27 ? -2.807 17.406 10.039 1 98 27 ILE B C 1
ATOM 1031 O O . ILE B 1 27 ? -3.795 18.109 10.234 1 98 27 ILE B O 1
ATOM 1035 N N . TYR B 1 28 ? -1.683 17.406 10.742 1 97.69 28 TYR B N 1
ATOM 1036 C CA . TYR B 1 28 ? -1.573 18.344 11.859 1 97.69 28 TYR B CA 1
ATOM 1037 C C . TYR B 1 28 ? -0.629 19.484 11.516 1 97.69 28 TYR B C 1
ATOM 1039 O O . TYR B 1 28 ? 0.408 19.281 10.883 1 97.69 28 TYR B O 1
ATOM 1047 N N . HIS B 1 29 ? -0.996 20.656 11.977 1 97.5 29 HIS B N 1
ATOM 1048 C CA . HIS B 1 29 ? -0.174 21.859 11.875 1 97.5 29 HIS B CA 1
ATOM 1049 C C . HIS B 1 29 ? 0.273 22.344 13.25 1 97.5 29 HIS B C 1
ATOM 1051 O O . HIS B 1 29 ? -0.553 22.516 14.148 1 97.5 29 HIS B O 1
ATOM 1057 N N . HIS B 1 30 ? 1.528 22.406 13.406 1 96.69 30 HIS B N 1
ATOM 1058 C CA . HIS B 1 30 ? 2.105 23.047 14.578 1 96.69 30 HIS B CA 1
ATOM 1059 C C . HIS B 1 30 ? 2.412 24.516 14.32 1 96.69 30 HIS B C 1
ATOM 1061 O O . HIS B 1 30 ? 3.451 24.844 13.742 1 96.69 30 HIS B O 1
ATOM 1067 N N . SER B 1 31 ? 1.651 25.328 14.891 1 93.88 31 SER B N 1
ATOM 1068 C CA . SER B 1 31 ? 1.666 26.734 14.523 1 93.88 31 SER B CA 1
ATOM 1069 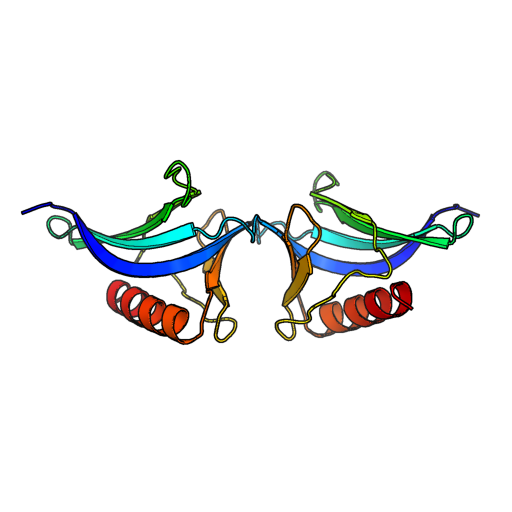C C . SER B 1 31 ? 2.936 27.422 15.023 1 93.88 31 SER B C 1
ATOM 1071 O O . SER B 1 31 ? 3.479 28.297 14.344 1 93.88 31 SER B O 1
ATOM 1073 N N . LEU B 1 32 ? 3.402 27.031 16.172 1 94.06 32 LEU B N 1
ATOM 1074 C CA . LEU B 1 32 ? 4.582 27.688 16.75 1 94.06 32 LEU B CA 1
ATOM 1075 C C . LEU B 1 32 ? 5.797 27.484 15.844 1 94.06 32 LEU B C 1
ATOM 1077 O O . LEU B 1 32 ? 6.547 28.422 15.586 1 94.06 32 LEU B O 1
ATOM 1081 N N . ASN B 1 33 ? 5.973 26.359 15.367 1 93.75 33 ASN B N 1
ATOM 1082 C CA . ASN B 1 33 ? 7.125 26.047 14.531 1 93.75 33 ASN B CA 1
ATOM 1083 C C . ASN B 1 33 ? 6.754 26.062 13.047 1 93.75 33 ASN B C 1
ATOM 1085 O O . ASN B 1 33 ? 7.621 25.906 12.188 1 93.75 33 ASN B O 1
ATOM 1089 N N . ASN B 1 34 ? 5.496 26.234 12.75 1 94.12 34 ASN B N 1
ATOM 1090 C CA . ASN B 1 34 ? 4.969 26.188 11.391 1 94.12 34 ASN B CA 1
ATOM 1091 C C . ASN B 1 34 ? 5.375 24.906 10.672 1 94.12 34 ASN B C 1
ATOM 1093 O O . ASN B 1 34 ? 5.902 24.938 9.562 1 94.12 34 ASN B O 1
ATOM 1097 N N . THR B 1 35 ? 5.188 23.781 11.406 1 96 35 THR B N 1
ATOM 1098 C CA . THR B 1 35 ? 5.508 22.484 10.844 1 96 35 THR B CA 1
ATOM 1099 C C . THR B 1 35 ? 4.242 21.641 10.664 1 96 35 THR B C 1
ATOM 1101 O O . THR B 1 35 ? 3.215 21.922 11.281 1 96 35 THR B O 1
ATOM 1104 N N . PHE B 1 36 ? 4.309 20.672 9.789 1 97 36 PHE B N 1
ATOM 1105 C CA . PHE B 1 36 ? 3.176 19.812 9.477 1 97 36 PHE B CA 1
ATOM 1106 C C . PHE B 1 36 ? 3.568 18.344 9.578 1 97 36 PHE B C 1
ATOM 1108 O O . PHE B 1 36 ? 4.723 17.984 9.328 1 97 36 PHE B O 1
ATOM 1115 N N . ARG B 1 37 ? 2.598 17.531 9.945 1 96.88 37 ARG B N 1
ATOM 1116 C CA . ARG B 1 37 ? 2.842 16.094 9.945 1 96.88 37 ARG B CA 1
ATOM 1117 C C . ARG B 1 37 ? 1.566 15.328 9.617 1 96.88 37 ARG B C 1
ATOM 1119 O O . ARG B 1 37 ? 0.461 15.828 9.828 1 96.88 37 ARG B O 1
ATOM 1126 N N . VAL B 1 38 ? 1.746 14.133 9.07 1 97.19 38 VAL B N 1
ATOM 1127 C CA . VAL B 1 38 ? 0.654 13.195 8.852 1 97.19 38 VAL B CA 1
ATOM 1128 C C . VAL B 1 38 ? 0.616 12.172 9.984 1 97.19 38 VAL B C 1
ATOM 1130 O O . VAL B 1 38 ? 1.636 11.562 10.312 1 97.19 38 VAL B O 1
ATOM 1133 N N . VAL B 1 39 ? -0.597 12.086 10.609 1 96.75 39 VAL B N 1
ATOM 1134 C CA . VAL B 1 39 ? -0.779 11.094 11.664 1 96.75 39 VAL B CA 1
ATOM 1135 C C . VAL B 1 39 ? -1.979 10.211 11.336 1 96.75 39 VAL B C 1
ATOM 1137 O O . VAL B 1 39 ? -3.07 10.711 11.055 1 96.75 39 VAL B O 1
ATOM 1140 N N . GLY B 1 40 ? -1.716 8.938 11.273 1 95.62 40 GLY B N 1
ATOM 1141 C CA . GLY B 1 40 ? -2.775 7.957 11.117 1 95.62 40 GLY B CA 1
ATOM 1142 C C . GLY B 1 40 ? -2.971 7.09 12.344 1 95.62 40 GLY B C 1
ATOM 1143 O O . GLY B 1 40 ? -1.999 6.629 12.945 1 95.62 40 GLY B O 1
ATOM 1144 N N . ARG B 1 41 ? -4.258 6.914 12.805 1 93.75 41 ARG B N 1
ATOM 1145 C CA . ARG B 1 41 ? -4.582 6.137 13.992 1 93.75 41 ARG B CA 1
ATOM 1146 C C . ARG B 1 41 ? -5.66 5.102 13.695 1 93.75 41 ARG B C 1
ATOM 1148 O O . ARG B 1 41 ? -6.582 5.359 12.922 1 93.75 41 ARG B O 1
ATOM 1155 N N . LYS B 1 42 ? -5.473 3.939 14.375 1 89.19 42 LYS B N 1
ATOM 1156 C CA . LYS B 1 42 ? -6.52 2.926 14.297 1 89.19 42 LYS B CA 1
ATOM 1157 C C . LYS B 1 42 ? -7.805 3.414 14.961 1 89.19 42 LYS B C 1
ATOM 1159 O O . LYS B 1 42 ? -7.762 4.18 15.93 1 89.19 42 LYS B O 1
ATOM 1164 N N . LEU B 1 43 ? -8.883 2.945 14.406 1 85 43 LEU B N 1
ATOM 1165 C CA . LEU B 1 43 ? -10.172 3.352 14.945 1 85 43 LEU B CA 1
ATOM 1166 C C . LEU B 1 43 ? -10.414 2.73 16.312 1 85 43 LEU B C 1
ATOM 1168 O O . LEU B 1 43 ? -10.938 3.389 17.219 1 85 43 LEU B O 1
ATOM 1172 N N . HIS B 1 44 ? -9.992 1.566 16.531 1 83.88 44 HIS B N 1
ATOM 1173 C CA . HIS B 1 44 ? -10.344 0.805 17.719 1 83.88 44 HIS B CA 1
ATOM 1174 C C . HIS B 1 44 ? -9.523 1.247 18.922 1 83.88 44 HIS B C 1
ATOM 1176 O O . HIS B 1 44 ? -10.078 1.604 19.969 1 83.88 44 HIS B O 1
ATOM 1182 N N . ASP B 1 45 ? -8.234 1.247 18.922 1 87.62 45 ASP B N 1
ATOM 1183 C CA . ASP B 1 45 ? -7.41 1.504 20.109 1 87.62 45 ASP B CA 1
ATOM 1184 C C . ASP B 1 45 ? -6.621 2.801 19.953 1 87.62 45 ASP B C 1
ATOM 1186 O O . ASP B 1 45 ? -5.801 3.143 20.797 1 87.62 45 ASP B O 1
ATOM 1190 N N . HIS B 1 46 ? -6.719 3.443 18.781 1 87.31 46 HIS B N 1
ATOM 1191 C CA . HIS B 1 46 ? -6.094 4.734 18.5 1 87.31 46 HIS B CA 1
ATOM 1192 C C . HIS B 1 46 ? -4.578 4.602 18.406 1 87.31 46 HIS B C 1
ATOM 1194 O O . HIS B 1 46 ? -3.852 5.57 18.641 1 87.31 46 HIS B O 1
ATOM 1200 N N . GLU B 1 47 ? -4.215 3.377 18.141 1 90.44 47 GLU B N 1
ATOM 1201 C CA . GLU B 1 47 ? -2.787 3.182 17.891 1 90.44 47 GLU B CA 1
ATOM 1202 C C . GLU B 1 47 ? -2.322 3.969 16.672 1 90.44 47 GLU B C 1
ATOM 1204 O O . GLU B 1 47 ? -2.984 3.959 15.633 1 90.44 47 GLU B O 1
ATOM 1209 N N . VAL B 1 48 ? -1.155 4.617 16.891 1 92.69 48 VAL B N 1
ATOM 1210 C CA . VAL B 1 48 ? -0.578 5.371 15.789 1 92.69 48 VAL B CA 1
ATOM 1211 C C . VAL B 1 48 ? 0.052 4.414 14.781 1 92.69 48 VAL B C 1
ATOM 1213 O O . VAL B 1 48 ? 0.875 3.57 15.148 1 92.69 48 VAL B O 1
ATOM 1216 N N . VAL B 1 49 ? -0.358 4.578 13.531 1 89.75 49 VAL B N 1
ATOM 1217 C CA . VAL B 1 49 ? 0.173 3.686 12.508 1 89.75 49 VAL B CA 1
ATOM 1218 C C . VAL B 1 49 ? 1.185 4.434 11.641 1 89.75 49 VAL B C 1
ATOM 1220 O O . VAL B 1 49 ? 2.08 3.824 11.055 1 89.75 49 VAL B O 1
ATOM 1223 N N . ILE B 1 50 ? 0.983 5.688 11.547 1 92.75 50 ILE B N 1
ATOM 1224 C CA . ILE B 1 50 ? 1.95 6.527 10.852 1 92.75 50 ILE B CA 1
ATOM 1225 C C . ILE B 1 50 ? 2.068 7.875 11.555 1 92.75 50 ILE B C 1
ATOM 1227 O O . ILE B 1 50 ? 1.081 8.398 12.078 1 92.75 50 ILE B O 1
ATOM 1231 N N . ASN B 1 51 ? 3.225 8.32 11.68 1 93.88 51 ASN B N 1
ATOM 1232 C CA . ASN B 1 51 ? 3.596 9.648 12.164 1 93.88 51 ASN B CA 1
ATOM 1233 C C . ASN B 1 51 ? 4.82 10.188 11.438 1 93.88 51 ASN B C 1
ATOM 1235 O O . ASN B 1 51 ? 5.953 9.867 11.789 1 93.88 51 ASN B O 1
ATOM 1239 N N . CYS B 1 52 ? 4.496 10.992 10.406 1 93.25 52 CYS B N 1
ATOM 1240 C CA . CYS B 1 52 ? 5.602 11.438 9.57 1 93.25 52 CYS B CA 1
ATOM 1241 C C . CYS B 1 52 ? 5.52 12.938 9.305 1 93.25 52 CYS B C 1
ATOM 1243 O O . CYS B 1 52 ? 4.426 13.484 9.141 1 93.25 52 CYS B O 1
ATOM 1245 N N . ALA B 1 53 ? 6.648 13.555 9.289 1 94.88 53 ALA B N 1
ATOM 1246 C CA . ALA B 1 53 ? 6.723 14.984 8.984 1 94.88 53 ALA B CA 1
ATOM 1247 C C . ALA B 1 53 ? 6.492 15.234 7.492 1 94.88 53 ALA B C 1
ATOM 1249 O O . ALA B 1 53 ? 6.918 14.438 6.652 1 94.88 53 ALA B O 1
ATOM 1250 N N . ILE B 1 54 ? 5.785 16.359 7.281 1 95.56 54 ILE B N 1
ATOM 1251 C CA . ILE B 1 54 ? 5.656 16.844 5.914 1 95.56 54 ILE B CA 1
ATOM 1252 C C . ILE B 1 54 ? 6.734 17.891 5.633 1 95.56 54 ILE B C 1
ATOM 1254 O O . ILE B 1 54 ? 6.633 19.031 6.078 1 95.56 54 ILE B O 1
ATOM 1258 N N . LEU B 1 55 ? 7.672 17.484 4.871 1 92.19 55 LEU B N 1
ATOM 1259 C CA . LEU B 1 55 ? 8.766 18.391 4.512 1 92.19 55 LEU B CA 1
ATOM 1260 C C . LEU B 1 55 ? 8.477 19.078 3.178 1 92.19 55 LEU B C 1
ATOM 1262 O O . LEU B 1 55 ? 7.832 18.5 2.303 1 92.19 55 LEU B O 1
ATOM 1266 N N . LYS B 1 56 ? 9.062 20.219 2.967 1 88.75 56 LYS B N 1
ATOM 1267 C CA . LYS B 1 56 ? 8.797 21.031 1.782 1 88.75 56 LYS B CA 1
ATOM 1268 C C . LYS B 1 56 ? 9.234 20.312 0.512 1 88.75 56 LYS B C 1
ATOM 1270 O O . LYS B 1 56 ? 8.633 20.484 -0.549 1 88.75 56 LYS B O 1
ATOM 1275 N N . ALA B 1 57 ? 10.188 19.453 0.597 1 88.44 57 ALA B N 1
ATOM 1276 C CA . ALA B 1 57 ? 10.711 18.781 -0.589 1 88.44 57 ALA B CA 1
ATOM 1277 C C . ALA B 1 57 ? 9.977 17.469 -0.836 1 88.44 57 ALA B C 1
ATOM 1279 O O . ALA B 1 57 ? 10.281 16.75 -1.793 1 88.44 57 ALA B O 1
ATOM 1280 N N . LEU B 1 58 ? 8.938 17.281 -0.034 1 89.62 58 LEU B N 1
ATOM 1281 C CA . LEU B 1 58 ? 8.18 16.047 -0.146 1 89.62 58 LEU B CA 1
ATOM 1282 C C . LEU B 1 58 ? 7.379 16.016 -1.445 1 89.62 58 LEU B C 1
ATOM 1284 O O . LEU B 1 58 ? 6.688 16.969 -1.777 1 89.62 58 LEU B O 1
ATOM 1288 N N . LYS B 1 59 ? 7.578 14.953 -2.229 1 91.38 59 LYS B N 1
ATOM 1289 C CA . LYS B 1 59 ? 6.801 14.758 -3.449 1 91.38 59 LYS B CA 1
ATOM 1290 C C . LYS B 1 59 ? 5.535 13.953 -3.172 1 91.38 59 LYS B C 1
ATOM 1292 O O . LYS B 1 59 ? 5.594 12.734 -2.998 1 91.38 59 LYS B O 1
ATOM 1297 N N . TYR B 1 60 ? 4.48 14.633 -3.244 1 94.56 60 TYR B N 1
ATOM 129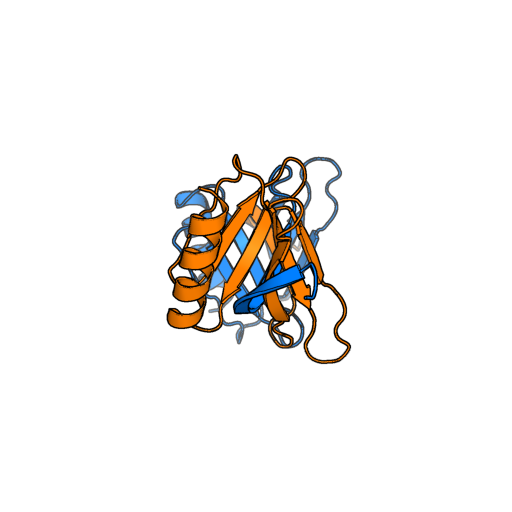8 C CA . TYR B 1 60 ? 3.172 14.016 -3.041 1 94.56 60 TYR B CA 1
ATOM 1299 C C . TYR B 1 60 ? 2.553 13.602 -4.371 1 94.56 60 TYR B C 1
ATOM 1301 O O . TYR B 1 60 ? 2.301 14.445 -5.234 1 94.56 60 TYR B O 1
ATOM 1309 N N . ASN B 1 61 ? 2.25 12.32 -4.461 1 92.44 61 ASN B N 1
ATOM 1310 C CA . ASN B 1 61 ? 1.746 11.758 -5.711 1 92.44 61 ASN B CA 1
ATOM 1311 C C . ASN B 1 61 ? 0.317 11.242 -5.559 1 92.44 61 ASN B C 1
ATOM 1313 O O . ASN B 1 61 ? 0.065 10.312 -4.793 1 92.44 61 ASN B O 1
ATOM 1317 N N . GLN B 1 62 ? -0.52 11.867 -6.309 1 92.75 62 GLN B N 1
ATOM 1318 C CA . GLN B 1 62 ? -1.878 11.336 -6.383 1 92.75 62 GLN B CA 1
ATOM 1319 C C . GLN B 1 62 ? -1.993 10.266 -7.465 1 92.75 62 GLN B C 1
ATOM 1321 O O . GLN B 1 62 ? -2.514 10.523 -8.555 1 92.75 62 GLN B O 1
ATOM 1326 N N . ALA B 1 63 ? -1.609 9.094 -7.074 1 84.38 63 ALA B N 1
ATOM 1327 C CA . ALA B 1 63 ? -1.447 8.016 -8.039 1 84.38 63 ALA B CA 1
ATOM 1328 C C . ALA B 1 63 ? -2.781 7.656 -8.688 1 84.38 63 ALA B C 1
ATOM 1330 O O . ALA B 1 63 ? -2.838 7.367 -9.891 1 84.38 63 ALA B O 1
ATOM 1331 N N . THR B 1 64 ? -3.818 7.488 -7.91 1 85.69 64 THR B N 1
ATOM 1332 C CA . THR B 1 64 ? -5.191 7.32 -8.383 1 85.69 64 THR B CA 1
ATOM 1333 C C . THR B 1 64 ? -6.129 8.289 -7.664 1 85.69 64 THR B C 1
ATOM 1335 O O . THR B 1 64 ? -5.711 9.008 -6.754 1 85.69 64 THR B O 1
ATOM 1338 N N . PRO B 1 65 ? -7.375 8.344 -8.094 1 88.62 65 PRO B N 1
ATOM 1339 C CA . PRO B 1 65 ? -8.328 9.25 -7.445 1 88.62 65 PRO B CA 1
ATOM 1340 C C . PRO B 1 65 ? -8.5 8.953 -5.957 1 88.62 65 PRO B C 1
ATOM 1342 O O . PRO B 1 65 ? -8.914 9.828 -5.195 1 88.62 65 PRO B O 1
ATOM 1345 N N . THR B 1 66 ? -8.164 7.699 -5.52 1 90.31 66 THR B N 1
ATOM 1346 C CA . THR B 1 66 ? -8.383 7.383 -4.117 1 90.31 66 THR B CA 1
ATOM 1347 C C . THR B 1 66 ? -7.105 6.863 -3.467 1 90.31 66 THR B C 1
ATOM 1349 O O . THR B 1 66 ? -7.113 6.461 -2.301 1 90.31 66 THR B O 1
ATOM 1352 N N . PHE B 1 67 ? -6.031 6.762 -4.211 1 88.94 67 PHE B N 1
ATOM 1353 C CA . PHE B 1 67 ? -4.766 6.273 -3.674 1 88.94 67 PHE B CA 1
ATOM 1354 C C . PHE B 1 67 ? -3.658 7.301 -3.873 1 88.94 67 PHE B C 1
ATOM 1356 O O . PHE B 1 67 ? -3.316 7.641 -5.008 1 88.94 67 PHE B O 1
ATOM 1363 N N . HIS B 1 68 ? -3.115 7.828 -2.789 1 94.75 68 HIS B N 1
ATOM 1364 C CA . HIS B 1 68 ? -1.999 8.766 -2.795 1 94.75 68 HIS B CA 1
ATOM 1365 C C . HIS B 1 68 ? -0.765 8.164 -2.135 1 94.75 68 HIS B C 1
ATOM 1367 O O . HIS B 1 68 ? -0.879 7.238 -1.326 1 94.75 68 HIS B O 1
ATOM 1373 N N . GLN B 1 69 ? 0.314 8.711 -2.551 1 92.06 69 GLN B N 1
ATOM 1374 C CA . GLN B 1 69 ? 1.536 8.141 -1.988 1 92.06 69 GLN B CA 1
ATOM 1375 C C . GLN B 1 69 ? 2.66 9.172 -1.97 1 92.06 69 GLN B C 1
ATOM 1377 O O . GLN B 1 69 ? 2.662 10.117 -2.768 1 92.06 69 GLN B O 1
ATOM 1382 N N . TRP B 1 70 ? 3.539 9.086 -1.033 1 93.88 70 TRP B N 1
ATOM 1383 C CA . TRP B 1 70 ? 4.781 9.852 -0.98 1 93.88 70 TRP B CA 1
ATOM 1384 C C . TRP B 1 70 ? 5.914 9.016 -0.402 1 93.88 70 TRP B C 1
ATOM 1386 O O . TRP B 1 70 ? 5.688 7.898 0.069 1 93.88 70 TRP B O 1
ATOM 1396 N N . ARG B 1 71 ? 7.125 9.562 -0.614 1 88.88 71 ARG B N 1
ATOM 1397 C CA . ARG B 1 71 ? 8.281 8.797 -0.149 1 88.88 71 ARG B CA 1
ATOM 1398 C C . ARG B 1 71 ? 9.258 9.688 0.605 1 88.88 71 ARG B C 1
ATOM 1400 O O . ARG B 1 71 ? 9.328 10.891 0.354 1 88.88 71 ARG B O 1
ATOM 1407 N N . ASP B 1 72 ? 9.75 9.094 1.628 1 84.38 72 ASP B N 1
ATOM 1408 C CA . ASP B 1 72 ? 10.953 9.703 2.184 1 84.38 72 ASP B CA 1
ATOM 1409 C C . ASP B 1 72 ? 12.188 8.859 1.885 1 84.38 72 ASP B C 1
ATOM 1411 O O . ASP B 1 72 ? 12.195 8.07 0.933 1 84.38 72 ASP B O 1
ATOM 1415 N N . ASN B 1 73 ? 13.336 9.141 2.533 1 78.94 73 ASN B N 1
ATOM 1416 C CA . ASN B 1 73 ? 14.594 8.477 2.215 1 78.94 73 ASN B CA 1
ATOM 1417 C C . ASN B 1 73 ? 14.539 6.992 2.553 1 78.94 73 ASN B C 1
ATOM 1419 O O . ASN B 1 73 ? 15.359 6.211 2.059 1 78.94 73 ASN B O 1
ATOM 1423 N N . LYS B 1 74 ? 13.57 6.59 3.344 1 75.69 74 LYS B N 1
ATOM 1424 C CA . LYS B 1 74 ? 13.586 5.23 3.873 1 75.69 74 LYS B CA 1
ATOM 1425 C C . LYS B 1 74 ? 12.391 4.43 3.359 1 75.69 74 LYS B C 1
ATOM 1427 O O . LYS B 1 74 ? 12.523 3.26 3 1 75.69 74 LYS B O 1
ATOM 1432 N N . GLN B 1 75 ? 11.25 5.043 3.363 1 85.31 75 GLN B N 1
ATOM 1433 C CA . GLN B 1 75 ? 10.031 4.273 3.141 1 85.31 75 GLN B CA 1
ATOM 1434 C C . GLN B 1 75 ? 9.047 5.039 2.264 1 85.31 75 GLN B C 1
ATOM 1436 O O . GLN B 1 75 ? 9.148 6.258 2.123 1 85.31 75 GLN B O 1
ATOM 1441 N N . VAL B 1 76 ? 8.227 4.258 1.592 1 89.56 76 VAL B N 1
ATOM 1442 C CA . VAL B 1 76 ? 7.09 4.805 0.854 1 89.56 76 VAL B CA 1
ATOM 1443 C C . VAL B 1 76 ? 5.82 4.691 1.697 1 89.56 76 VAL B C 1
ATOM 1445 O O . VAL B 1 76 ? 5.594 3.674 2.357 1 89.56 76 VAL B O 1
ATOM 1448 N N . TYR B 1 77 ? 5.078 5.797 1.687 1 92.12 77 TYR B N 1
ATOM 1449 C CA . TYR B 1 77 ? 3.791 5.828 2.369 1 92.12 77 TYR B CA 1
ATOM 1450 C C . TYR B 1 77 ? 2.645 5.887 1.366 1 92.12 77 TYR B C 1
ATOM 1452 O O . TYR B 1 77 ? 2.709 6.629 0.384 1 92.12 77 TYR B O 1
ATOM 1460 N N . GLY B 1 78 ? 1.7 5.113 1.632 1 91.75 78 GLY B N 1
ATOM 1461 C CA . GLY B 1 78 ? 0.501 5.125 0.808 1 91.75 78 GLY B CA 1
ATOM 1462 C C . GLY B 1 78 ? -0.777 5.238 1.615 1 91.75 78 GLY B C 1
ATOM 1463 O O . GLY B 1 78 ? -0.897 4.641 2.688 1 91.75 78 GLY B O 1
ATOM 1464 N N . LEU B 1 79 ? -1.671 6.039 1.07 1 92.62 79 LEU B N 1
ATOM 1465 C CA . LEU B 1 79 ? -3.008 6.172 1.642 1 92.62 79 LEU B CA 1
ATOM 1466 C C . LEU B 1 79 ? -4.074 5.773 0.626 1 92.62 79 LEU B C 1
ATOM 1468 O O . LEU B 1 79 ? -4.145 6.348 -0.463 1 92.62 79 LEU B O 1
ATOM 1472 N N . ASN B 1 80 ? -4.844 4.766 1.005 1 89.25 80 ASN B N 1
ATOM 1473 C CA . ASN B 1 80 ? -6.016 4.387 0.223 1 89.25 80 ASN B CA 1
ATOM 1474 C C . ASN B 1 80 ? -7.309 4.871 0.876 1 89.25 80 ASN B C 1
ATOM 1476 O O . ASN B 1 80 ? -7.805 4.254 1.819 1 89.25 80 ASN B O 1
ATOM 1480 N N . PHE B 1 81 ? -7.848 5.914 0.261 1 92.94 81 PHE B N 1
ATOM 1481 C CA . PHE B 1 81 ? -8.969 6.609 0.878 1 92.94 81 PHE B CA 1
ATOM 1482 C C . PHE B 1 81 ? -10.281 5.887 0.585 1 92.94 81 PHE B C 1
ATOM 1484 O O . PHE B 1 81 ? -10.406 5.207 -0.437 1 92.94 81 PHE B O 1
ATOM 1491 N N . SER B 1 82 ? -11.242 6.172 1.434 1 90.25 82 SER B N 1
ATOM 1492 C CA . SER B 1 82 ? -12.539 5.52 1.305 1 90.25 82 SER B CA 1
ATOM 1493 C C . SER B 1 82 ? -13.367 6.152 0.19 1 90.25 82 SER B C 1
ATOM 1495 O O . SER B 1 82 ? -14.328 5.547 -0.295 1 90.25 82 SER B O 1
ATOM 1497 N N . SER B 1 83 ? -13.023 7.406 -0.182 1 93.06 83 SER B N 1
ATOM 1498 C CA . SER B 1 83 ? -13.766 8.109 -1.229 1 93.06 83 SER B CA 1
ATOM 1499 C C . SER B 1 83 ? -12.883 9.141 -1.929 1 93.06 83 SER B C 1
ATOM 1501 O O . SER B 1 83 ? -11.883 9.586 -1.373 1 93.06 83 SER B O 1
ATOM 1503 N N . LYS B 1 84 ? -13.406 9.469 -3.121 1 93.88 84 LYS B N 1
ATOM 1504 C CA . LYS B 1 84 ? -12.719 10.531 -3.861 1 93.88 84 LYS B CA 1
ATOM 1505 C C . LYS B 1 84 ? -12.758 11.852 -3.098 1 93.88 84 LYS B C 1
ATOM 1507 O O . LYS B 1 84 ? -11.781 12.602 -3.1 1 93.88 84 LYS B O 1
ATOM 1512 N N . ASP B 1 85 ? -13.828 12.055 -2.443 1 96.62 85 ASP B N 1
ATOM 1513 C CA . ASP B 1 85 ? -13.977 13.289 -1.677 1 96.62 85 ASP B CA 1
ATOM 1514 C C . ASP B 1 85 ? -12.945 13.367 -0.556 1 96.62 85 ASP B C 1
ATOM 1516 O O . ASP B 1 85 ? -12.289 14.398 -0.378 1 96.62 85 ASP B O 1
ATOM 1520 N N . ASP B 1 86 ? -12.805 12.281 0.111 1 96 86 ASP B N 1
ATOM 1521 C CA . ASP B 1 86 ? -11.805 12.227 1.172 1 96 86 ASP B CA 1
ATOM 1522 C C . ASP B 1 86 ? -10.398 12.484 0.618 1 96 86 ASP B C 1
ATOM 1524 O O . ASP B 1 86 ? -9.617 13.234 1.206 1 96 86 ASP B O 1
ATOM 1528 N N . ALA B 1 87 ? -10.18 11.875 -0.488 1 96.56 87 ALA B N 1
ATOM 1529 C CA . ALA B 1 87 ? -8.867 12.008 -1.118 1 96.56 87 ALA B CA 1
ATOM 1530 C C . ALA B 1 87 ? -8.594 13.453 -1.514 1 96.56 87 ALA B C 1
ATOM 1532 O O . ALA B 1 87 ? -7.488 13.969 -1.298 1 96.56 87 ALA B O 1
ATOM 1533 N N . GLU B 1 88 ? -9.578 14.055 -2.039 1 97.25 88 GLU B N 1
ATOM 1534 C CA . GLU B 1 88 ? -9.422 15.422 -2.531 1 97.25 88 GLU B CA 1
ATOM 1535 C C . GLU B 1 88 ? -9.211 16.406 -1.383 1 97.25 88 GLU B C 1
ATOM 1537 O O . GLU B 1 88 ? -8.367 17.297 -1.47 1 97.25 88 GLU B O 1
ATOM 1542 N N . VAL B 1 89 ? -9.953 16.266 -0.364 1 96.81 89 VAL B N 1
ATOM 1543 C CA . VAL B 1 89 ? -9.82 17.125 0.802 1 96.81 89 VAL B CA 1
ATOM 1544 C C . VAL B 1 89 ? -8.422 16.984 1.399 1 96.81 89 VAL B C 1
ATOM 1546 O O . VAL B 1 89 ? -7.773 17.969 1.737 1 96.81 89 VAL B O 1
ATOM 1549 N N . PHE B 1 90 ? -7.973 15.773 1.492 1 97.94 90 PHE B N 1
ATOM 1550 C CA . PHE B 1 90 ? -6.652 15.5 2.051 1 97.94 90 PHE B CA 1
ATOM 1551 C C . PHE B 1 90 ? -5.559 16.062 1.157 1 97.94 90 PHE B C 1
ATOM 1553 O O . PHE B 1 90 ? -4.609 16.688 1.646 1 97.94 90 PHE B O 1
ATOM 1560 N N . ALA B 1 91 ? -5.711 15.875 -0.082 1 97.62 91 ALA B N 1
ATOM 1561 C CA . ALA B 1 91 ? -4.719 16.375 -1.033 1 97.62 91 ALA B CA 1
ATOM 1562 C C . ALA B 1 91 ? -4.594 17.891 -0.957 1 97.62 91 ALA B C 1
ATOM 1564 O O . ALA B 1 91 ? -3.484 18.422 -0.989 1 97.62 91 ALA B O 1
ATOM 1565 N N . ALA B 1 92 ? -5.688 18.516 -0.884 1 97.88 92 ALA B N 1
ATOM 1566 C CA . ALA B 1 92 ? -5.676 19.969 -0.817 1 97.88 92 ALA B CA 1
ATOM 1567 C C . ALA B 1 92 ? -4.891 20.453 0.396 1 97.88 92 ALA B C 1
ATOM 1569 O O . ALA B 1 92 ? -4.059 21.359 0.283 1 97.88 92 ALA B O 1
ATOM 1570 N N . ALA B 1 93 ? -5.141 19.875 1.498 1 97.81 93 ALA B N 1
ATOM 1571 C CA . 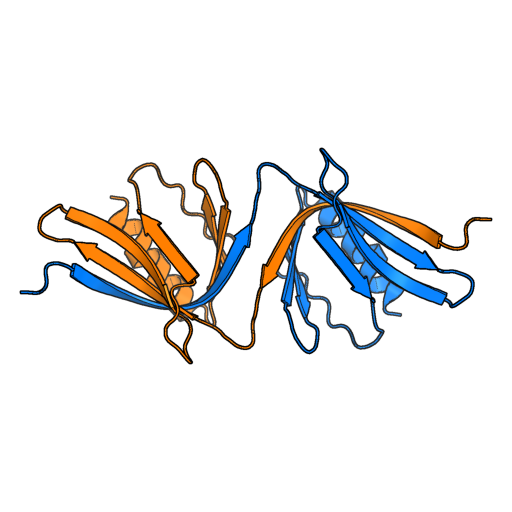ALA B 1 93 ? -4.434 20.234 2.721 1 97.81 93 ALA B CA 1
ATOM 1572 C C . ALA B 1 93 ? -2.949 19.906 2.617 1 97.81 93 ALA B C 1
ATOM 1574 O O . ALA B 1 93 ? -2.096 20.672 3.053 1 97.81 93 ALA B O 1
ATOM 1575 N N . MET B 1 94 ? -2.639 18.719 2.084 1 97.31 94 MET B N 1
ATOM 1576 C CA . MET B 1 94 ? -1.26 18.281 1.896 1 97.31 94 MET B CA 1
ATOM 1577 C C . MET B 1 94 ? -0.49 19.266 1.02 1 97.31 94 MET B C 1
ATOM 1579 O O . MET B 1 94 ? 0.602 19.703 1.384 1 97.31 94 MET B O 1
ATOM 1583 N N . LEU B 1 95 ? -1.123 19.625 -0.068 1 96.31 95 LEU B N 1
ATOM 1584 C CA . LEU B 1 95 ? -0.455 20.516 -1.014 1 96.31 95 LEU B CA 1
ATOM 1585 C C . LEU B 1 95 ? -0.259 21.906 -0.413 1 96.31 95 LEU B C 1
ATOM 1587 O O . LEU B 1 95 ? 0.759 22.547 -0.659 1 96.31 95 LEU B O 1
ATOM 1591 N N . ARG B 1 96 ? -1.178 22.344 0.363 1 95.5 96 ARG B N 1
ATOM 1592 C CA . ARG B 1 96 ? -1.044 23.625 1.062 1 95.5 96 ARG B CA 1
ATOM 1593 C C . ARG B 1 96 ? 0.112 23.578 2.055 1 95.5 96 ARG B C 1
ATOM 1595 O O . ARG B 1 96 ? 0.828 24.578 2.223 1 95.5 96 ARG B O 1
ATOM 1602 N N . SER B 1 97 ? 0.273 22.453 2.662 1 95.56 97 SER B N 1
ATOM 1603 C CA . SER B 1 97 ? 1.318 22.297 3.668 1 95.56 97 SER B CA 1
ATOM 1604 C C . SER B 1 97 ? 2.703 22.281 3.029 1 95.56 97 SER B C 1
ATOM 1606 O O . SER B 1 97 ? 3.709 22.5 3.707 1 95.56 97 SER B O 1
ATOM 1608 N N . LEU B 1 98 ? 2.744 22 1.801 1 94.38 98 LEU B N 1
ATOM 1609 C CA . LEU B 1 98 ? 4.008 21.922 1.076 1 94.38 98 LEU B CA 1
ATOM 1610 C C . LEU B 1 98 ? 4.406 23.281 0.531 1 94.38 98 LEU B C 1
ATOM 1612 O O . LEU B 1 98 ? 5.531 23.469 0.06 1 94.38 98 LEU B O 1
ATOM 1616 N N . GLU B 1 99 ? 3.561 24.188 0.47 1 89.19 99 GLU B N 1
ATOM 1617 C CA . GLU B 1 99 ? 3.85 25.547 0.008 1 89.19 99 GLU B CA 1
ATOM 1618 C C . GLU B 1 99 ? 4.629 26.328 1.057 1 89.19 99 GLU B C 1
ATOM 1620 O O . GLU B 1 99 ? 5.523 27.109 0.718 1 89.19 99 GLU B O 1
#

InterPro domains:
  IPR000697 WH1/EVH1 domain [PF00568] (5-95)
  IPR000697 WH1/EVH1 domain [PS50229] (1-99)
  IPR000697 WH1/EVH1 domain [SM00461] (2-98)
  IPR011993 PH-like domain superfamily [G3DSA:2.30.29.30] (1-99)

Sequence (198 aa):
KRPEQSIASARASVMVYDDLNRKWVHIYHHSLNNTFRVVGRKLHDHEVVINCAILKALKYNQATPTFHQWRDNKQVYGLNFSSKDDAEVFAAAMLRSLEKRPEQSIASARASVMVYDDLNRKWVHIYHHSLNNTFRVVGRKLHDHEVVINCAILKALKYNQATPTFHQWRDNKQVYGLNFSSKDDAEVFAAAMLRSLE

Nearest PDB structures (foldseek):
  1qc6-assembly1_B  TM=9.757E-01  e=7.650E-09  Mus musculus
  7lxe-assembly1_A  TM=7.976E-01  e=5.017E-10  Homo sapiens
  4my6-assembly1_A  TM=7.785E-01  e=7.528E-10  Homo sapiens
  7lxf-assembly1_A  TM=7.735E-01  e=2.695E-09  Homo sapiens
  1xod-assembly1_A  TM=9.475E-01  e=1.779E-06  Xenopus tropicalis

Secondary structure (DSSP, 8-state):
--SEEEEEEEEEEEEEE-STT-EEEEEEEETTTTEEEEEEEETTT--EEEEEE--TT---B--SSSEEEEE-SS-EEEEEESSHHHHHHHHHHHHHHH-/--SEEEEEEEEEEEEEE-STTPEEEEEEEETTTTEEEEEEEETTT--EEEEEE--TT---B--SSSEEEEE-SS-EEEEEES-HHHHHHHHHHHHHHH-